Protein AF-A0A9X0MDT9-F1 (afdb_monomer_lite)

Structure (mmCIF, N/CA/C/O backbone):
data_AF-A0A9X0MDT9-F1
#
_entry.id   AF-A0A9X0MDT9-F1
#
loop_
_atom_site.group_PDB
_atom_site.id
_atom_site.type_symbol
_atom_site.label_atom_id
_atom_site.label_alt_id
_atom_site.label_comp_id
_atom_site.label_asym_id
_atom_site.label_entity_id
_atom_site.label_seq_id
_atom_site.pdbx_PDB_ins_code
_atom_site.Cartn_x
_atom_site.Cartn_y
_atom_site.Cartn_z
_atom_site.occupancy
_atom_site.B_iso_or_equiv
_atom_site.auth_seq_id
_atom_site.auth_comp_id
_atom_site.auth_asym_id
_atom_site.auth_atom_id
_atom_site.pdbx_PDB_model_num
ATOM 1 N N . MET A 1 1 ? -33.450 58.378 -32.195 1.00 33.50 1 MET A N 1
ATOM 2 C CA . MET A 1 1 ? -34.253 58.928 -31.084 1.00 33.50 1 MET A CA 1
ATOM 3 C C . MET A 1 1 ? -34.609 57.748 -30.193 1.00 33.50 1 MET A C 1
ATOM 5 O O . MET A 1 1 ? -35.363 56.888 -30.621 1.00 33.50 1 MET A O 1
ATOM 9 N N . ILE A 1 2 ? -33.905 57.605 -29.071 1.00 28.17 2 ILE A N 1
ATOM 10 C CA . ILE A 1 2 ? -33.935 56.413 -28.210 1.00 28.17 2 ILE A CA 1
ATOM 11 C C . ILE A 1 2 ? -34.938 56.675 -27.086 1.00 28.17 2 ILE A C 1
ATOM 13 O O . ILE A 1 2 ? -34.796 57.656 -26.360 1.00 28.17 2 ILE A O 1
ATOM 17 N N . ALA A 1 3 ? -35.951 55.818 -26.969 1.00 25.03 3 ALA A N 1
ATOM 18 C CA . ALA A 1 3 ? -36.907 55.831 -25.871 1.00 25.03 3 ALA A CA 1
ATOM 19 C C . ALA A 1 3 ? -36.398 54.921 -24.743 1.00 25.03 3 ALA A C 1
ATOM 21 O O . ALA A 1 3 ? -36.150 53.736 -24.961 1.00 25.03 3 ALA A O 1
ATOM 22 N N . TYR A 1 4 ? -36.240 55.479 -23.543 1.00 26.09 4 TYR A N 1
ATOM 23 C CA . TYR A 1 4 ? -35.941 54.724 -22.329 1.00 26.09 4 TYR A CA 1
ATOM 24 C C . TYR A 1 4 ? -37.250 54.249 -21.694 1.00 26.09 4 TYR A C 1
ATOM 26 O O . TYR A 1 4 ? -38.052 55.065 -21.244 1.00 26.09 4 TYR A O 1
ATOM 34 N N . PHE A 1 5 ? -37.451 52.932 -21.628 1.00 28.05 5 PHE A N 1
ATOM 35 C CA . PHE A 1 5 ? -38.477 52.323 -20.784 1.00 28.05 5 PHE A CA 1
ATOM 36 C C . PHE A 1 5 ? -37.878 52.003 -19.412 1.00 28.05 5 PHE A C 1
ATOM 38 O O . PHE A 1 5 ? -36.934 51.225 -19.287 1.00 28.05 5 PHE A O 1
ATOM 45 N N . LYS A 1 6 ? -38.435 52.641 -18.383 1.00 27.16 6 LYS A N 1
ATOM 46 C CA . LYS A 1 6 ? -38.163 52.392 -16.967 1.00 27.16 6 LYS A CA 1
ATOM 47 C C . LYS A 1 6 ? -38.945 51.136 -16.566 1.00 27.16 6 LYS A C 1
ATOM 49 O O . LYS A 1 6 ? -40.163 51.120 -16.709 1.00 27.16 6 LYS A O 1
ATOM 54 N N . CYS A 1 7 ? -38.262 50.084 -16.122 1.00 28.06 7 CYS A N 1
ATOM 55 C CA . CYS A 1 7 ? -38.901 48.865 -15.628 1.00 28.06 7 CYS A CA 1
ATOM 56 C C . CYS A 1 7 ? -38.554 48.708 -14.143 1.00 28.06 7 CYS A C 1
ATOM 58 O O . CYS A 1 7 ? -37.406 48.430 -13.798 1.00 28.06 7 CYS A O 1
ATOM 60 N N . ASP A 1 8 ? -39.538 48.954 -13.279 1.00 29.00 8 ASP A N 1
ATOM 61 C CA . ASP A 1 8 ? -39.438 48.783 -11.831 1.00 29.00 8 ASP A CA 1
ATOM 62 C C . ASP A 1 8 ? -39.494 47.287 -11.487 1.00 29.00 8 ASP A C 1
ATOM 64 O O . ASP A 1 8 ? -40.543 46.646 -11.570 1.00 29.00 8 ASP A O 1
ATOM 68 N N . VAL A 1 9 ? -38.354 46.712 -11.099 1.00 32.62 9 VAL A N 1
ATOM 69 C CA . VAL A 1 9 ? -38.281 45.338 -10.587 1.00 32.62 9 VAL A CA 1
ATOM 70 C C . VAL A 1 9 ? -38.455 45.371 -9.070 1.00 32.62 9 VAL A C 1
ATOM 72 O O . VAL A 1 9 ? -37.554 45.761 -8.328 1.00 32.62 9 VAL A O 1
ATOM 75 N N . TYR A 1 10 ? -39.623 44.933 -8.602 1.00 30.42 10 TYR A N 1
ATOM 76 C CA . TYR A 1 10 ? -39.883 44.660 -7.191 1.00 30.42 10 TYR A CA 1
ATOM 77 C C . TYR A 1 10 ? -39.079 43.431 -6.731 1.00 30.42 10 TYR A C 1
ATOM 79 O O . TYR A 1 10 ? -39.423 42.290 -7.042 1.00 30.42 10 TYR A O 1
ATOM 87 N N . LEU A 1 11 ? -38.022 43.654 -5.949 1.00 30.48 11 LEU A N 1
ATOM 88 C CA . LEU A 1 11 ? -37.312 42.611 -5.204 1.00 30.48 11 LEU A CA 1
ATOM 89 C C . LEU A 1 11 ? -38.158 42.174 -3.996 1.00 30.48 11 LEU A C 1
ATOM 91 O O . LEU A 1 11 ? -38.194 42.849 -2.968 1.00 30.48 11 LEU A O 1
ATOM 95 N N . ARG A 1 12 ? -38.835 41.023 -4.100 1.00 29.03 12 ARG A N 1
ATOM 96 C CA . ARG A 1 12 ? -39.327 40.295 -2.919 1.00 29.03 12 ARG A CA 1
ATOM 97 C C . ARG A 1 12 ? -38.135 39.631 -2.230 1.00 29.03 12 ARG A C 1
ATOM 99 O O . ARG A 1 12 ? -37.580 38.666 -2.746 1.00 29.03 12 ARG A O 1
ATOM 106 N N . LEU A 1 13 ? -37.766 40.138 -1.056 1.00 29.03 13 LEU A N 1
ATOM 107 C CA . LEU A 1 13 ? -36.899 39.444 -0.106 1.00 29.03 13 LEU A CA 1
ATOM 108 C C . LEU A 1 13 ? -37.617 38.173 0.365 1.00 29.03 13 LEU A C 1
ATOM 110 O O . LEU A 1 13 ? -38.524 38.233 1.192 1.00 29.03 13 LEU A O 1
ATOM 114 N N . ILE A 1 14 ? -37.236 37.023 -0.190 1.00 32.22 14 ILE A N 1
ATOM 115 C CA . ILE A 1 14 ? -37.594 35.720 0.372 1.00 32.22 14 ILE A CA 1
ATOM 116 C C . ILE A 1 14 ? -36.612 35.476 1.517 1.00 32.22 14 ILE A C 1
ATOM 118 O O . ILE A 1 14 ? -35.444 35.163 1.294 1.00 32.22 14 ILE A O 1
ATOM 122 N N . THR A 1 15 ? -37.073 35.664 2.750 1.00 31.19 15 THR A N 1
ATOM 123 C CA . THR A 1 15 ? -36.361 35.205 3.942 1.00 31.19 15 THR A CA 1
ATOM 124 C C . THR A 1 15 ? -36.350 33.680 3.924 1.00 31.19 15 THR A C 1
ATOM 126 O O . THR A 1 15 ? -37.374 33.037 4.146 1.00 31.19 15 THR A O 1
ATOM 129 N N . TYR A 1 16 ? -35.198 33.099 3.594 1.00 32.19 16 TYR A N 1
ATOM 130 C CA . TYR A 1 16 ? -34.968 31.663 3.679 1.00 32.19 16 TYR A CA 1
ATOM 131 C C . TYR A 1 16 ? -34.749 31.308 5.152 1.00 32.19 16 TYR A C 1
ATOM 133 O O . TYR A 1 16 ? -33.660 31.519 5.685 1.00 32.19 16 TYR A O 1
ATOM 141 N N . GLU A 1 17 ? -35.782 30.808 5.826 1.00 31.83 17 GLU A N 1
ATOM 142 C CA . GLU A 1 17 ? -35.592 30.114 7.098 1.00 31.83 17 GLU A CA 1
ATOM 143 C C . GLU A 1 17 ? -34.883 28.782 6.806 1.00 31.83 17 GLU A C 1
ATOM 145 O O . GLU A 1 17 ? -35.426 27.944 6.078 1.00 31.83 17 GLU A O 1
ATOM 150 N N . PRO A 1 18 ? -33.652 28.559 7.303 1.00 37.88 18 PRO A N 1
ATOM 151 C CA . PRO A 1 18 ? -33.002 27.274 7.131 1.00 37.88 18 PRO A CA 1
ATOM 152 C C . PRO A 1 18 ? -33.804 26.220 7.895 1.00 37.88 18 PRO A C 1
ATOM 154 O O . PRO A 1 18 ? -33.974 26.315 9.110 1.00 37.88 18 PRO A O 1
ATOM 157 N N . ALA A 1 19 ? -34.279 25.204 7.171 1.00 34.62 19 ALA A N 1
ATOM 158 C CA . ALA A 1 19 ? -34.923 24.043 7.767 1.00 34.62 19 ALA A CA 1
ATOM 159 C C . ALA A 1 19 ? -34.059 23.487 8.918 1.00 34.62 19 ALA A C 1
ATOM 161 O O . ALA A 1 19 ? -32.827 23.442 8.787 1.00 34.62 19 ALA A O 1
ATOM 162 N N . PRO A 1 20 ? -34.674 23.053 10.034 1.00 32.28 20 PRO A N 1
ATOM 163 C CA . PRO A 1 20 ? -33.938 22.519 11.168 1.00 32.28 20 PRO A CA 1
ATOM 164 C C . PRO A 1 20 ? -33.060 21.358 10.695 1.00 32.28 20 PRO A C 1
ATOM 166 O O . PRO A 1 20 ? -33.542 20.379 10.119 1.00 32.28 20 PRO A O 1
ATOM 169 N N . ARG A 1 21 ? -31.744 21.488 10.904 1.00 35.41 21 ARG A N 1
ATOM 170 C CA . ARG A 1 21 ? -30.792 20.400 10.669 1.00 35.41 21 ARG A CA 1
ATOM 171 C C . ARG A 1 21 ? -31.242 19.228 11.532 1.00 35.41 21 ARG A C 1
ATOM 173 O O . ARG A 1 21 ? -31.159 19.322 12.752 1.00 35.41 21 ARG A O 1
ATOM 180 N N . LYS A 1 22 ? -31.691 18.134 10.904 1.00 35.12 22 LYS A N 1
ATOM 181 C CA . LYS A 1 22 ? -31.799 16.841 11.586 1.00 35.12 22 LYS A CA 1
ATOM 182 C C . LYS A 1 22 ? -30.468 16.604 12.291 1.00 35.12 22 LYS A C 1
ATOM 184 O O . LYS A 1 22 ? -29.420 16.646 11.641 1.00 35.12 22 LYS A O 1
ATOM 189 N N . GLU A 1 23 ? -30.515 16.430 13.607 1.00 33.12 23 GLU A N 1
ATOM 190 C CA . GLU A 1 23 ? -29.360 16.002 14.382 1.00 33.12 23 GLU A CA 1
ATOM 191 C C . GLU A 1 23 ? -28.798 14.757 13.699 1.00 33.12 23 GLU A C 1
ATOM 193 O O . GLU A 1 23 ? -29.469 13.731 13.590 1.00 33.12 23 GLU A O 1
ATOM 198 N N . ARG A 1 24 ? -27.584 14.875 13.147 1.00 37.34 24 ARG A N 1
ATOM 199 C CA . ARG A 1 24 ? -26.841 13.716 12.665 1.00 37.34 24 ARG A CA 1
ATOM 200 C C . ARG A 1 24 ? -26.626 12.843 13.887 1.00 37.34 24 ARG A C 1
ATOM 202 O O . ARG A 1 24 ? -25.784 13.176 14.718 1.00 37.34 24 ARG A O 1
ATOM 209 N N . GLN A 1 25 ? -27.378 11.753 13.988 1.00 33.81 25 GLN A N 1
ATOM 210 C CA . GLN A 1 25 ? -27.020 10.672 14.886 1.00 33.81 25 GLN A CA 1
ATOM 211 C C . GLN A 1 25 ? -25.591 10.272 14.520 1.00 33.81 25 GLN A C 1
ATOM 213 O O . GLN A 1 25 ? -25.310 9.803 13.415 1.00 33.81 25 GLN A O 1
ATOM 218 N N . VAL A 1 26 ? -24.657 10.595 15.414 1.00 36.53 26 VAL A N 1
ATOM 219 C CA . VAL A 1 26 ? -23.268 10.176 15.298 1.00 36.53 26 VAL A CA 1
ATOM 220 C C . VAL A 1 26 ? -23.300 8.688 15.581 1.00 36.53 26 VAL A C 1
ATOM 222 O O . VAL A 1 26 ? -23.332 8.270 16.735 1.00 36.53 26 VAL A O 1
ATOM 225 N N . LEU A 1 27 ? -23.383 7.894 14.515 1.00 38.50 27 LEU A N 1
ATOM 226 C CA . LEU A 1 27 ? -23.215 6.458 14.626 1.00 38.50 27 LEU A CA 1
ATOM 227 C C . LEU A 1 27 ? -21.881 6.177 15.341 1.00 38.50 27 LEU A C 1
ATOM 229 O O . LEU A 1 27 ? -20.933 6.973 15.234 1.00 38.50 27 LEU A O 1
ATOM 233 N N . PRO A 1 28 ? -21.750 5.012 15.996 1.00 43.94 28 PRO A N 1
ATOM 234 C CA . PRO A 1 28 ? -20.438 4.427 16.221 1.00 43.94 28 PRO A CA 1
ATOM 235 C C . PRO A 1 28 ? -19.700 4.339 14.867 1.00 43.94 28 PRO A C 1
ATOM 237 O O . PRO A 1 28 ? -20.211 4.708 13.815 1.00 43.94 28 PRO A O 1
ATOM 240 N N . ILE A 1 29 ? -18.468 3.867 14.822 1.00 53.41 29 ILE A N 1
ATOM 241 C CA . ILE A 1 29 ? -17.638 3.999 13.616 1.00 53.41 29 ILE A CA 1
ATOM 242 C C . ILE A 1 29 ? -17.993 3.037 12.441 1.00 53.41 29 ILE A C 1
ATOM 244 O O . ILE A 1 29 ? -17.292 3.144 11.428 1.00 53.41 29 ILE A O 1
ATOM 248 N N . PRO A 1 30 ? -18.997 2.116 12.435 1.00 69.06 30 PRO A N 1
ATOM 249 C CA . PRO A 1 30 ? -18.935 1.032 11.478 1.00 69.06 30 PRO A CA 1
ATOM 250 C C . PRO A 1 30 ? -19.190 1.571 10.063 1.00 69.06 30 PRO A C 1
ATOM 252 O O . PRO A 1 30 ? -20.136 2.310 9.788 1.00 69.06 30 PRO A O 1
ATOM 255 N N . TYR A 1 31 ? -18.264 1.231 9.168 1.00 84.38 31 TYR A N 1
ATOM 256 C CA . TYR A 1 31 ? -18.310 1.457 7.724 1.00 84.38 31 TYR A CA 1
ATOM 257 C C . TYR A 1 31 ? -18.069 2.880 7.216 1.00 84.38 31 TYR A C 1
ATOM 259 O O . TYR A 1 31 ? -18.031 3.047 6.002 1.00 84.38 31 TYR A O 1
ATOM 267 N N . SER A 1 32 ? -17.876 3.911 8.046 1.00 84.00 32 SER A N 1
ATOM 268 C CA . SER A 1 32 ? -17.708 5.309 7.567 1.00 84.00 32 SER A CA 1
ATOM 269 C C . SER A 1 32 ? -16.524 5.534 6.605 1.00 84.00 32 SER A C 1
ATOM 271 O O . SER A 1 32 ? -16.505 6.489 5.831 1.00 84.00 32 SER A O 1
ATOM 273 N N . ASN A 1 33 ? -15.549 4.633 6.627 1.00 86.62 33 ASN A N 1
ATOM 274 C CA . ASN A 1 33 ? -14.360 4.614 5.782 1.00 86.62 33 ASN A CA 1
ATOM 275 C C . ASN A 1 33 ? -14.588 4.001 4.385 1.00 86.62 33 ASN A C 1
ATOM 277 O O . ASN A 1 33 ? -13.777 4.224 3.485 1.00 86.62 33 ASN A O 1
ATOM 281 N N . VAL A 1 34 ? -15.671 3.246 4.172 1.00 89.88 34 VAL A N 1
ATOM 282 C CA . VAL A 1 34 ? -15.990 2.653 2.863 1.00 89.88 34 VAL A CA 1
ATOM 283 C C . VAL A 1 34 ? -16.583 3.727 1.950 1.00 89.88 34 VAL A C 1
ATOM 285 O O . VAL A 1 34 ? -17.531 4.404 2.334 1.00 89.88 34 VAL A O 1
ATOM 288 N N . ALA A 1 35 ? -16.089 3.903 0.724 1.00 88.12 35 ALA A N 1
ATOM 289 C CA . ALA A 1 35 ? -16.656 4.921 -0.169 1.00 88.12 35 ALA A CA 1
ATOM 290 C C . ALA A 1 35 ? -18.105 4.583 -0.589 1.00 88.12 35 ALA A C 1
ATOM 292 O O . ALA A 1 35 ? -18.403 3.426 -0.892 1.00 88.12 35 ALA A O 1
ATOM 293 N N . ASP A 1 36 ? -18.982 5.595 -0.681 1.00 89.38 36 ASP A N 1
ATOM 294 C CA . ASP A 1 36 ? -20.422 5.430 -0.982 1.00 89.38 36 ASP A CA 1
ATOM 295 C C . ASP A 1 36 ? -20.678 4.581 -2.228 1.00 89.38 36 ASP A C 1
ATOM 297 O O . ASP A 1 36 ? -21.578 3.746 -2.252 1.00 89.38 36 ASP A O 1
ATOM 301 N N . LYS A 1 37 ? -19.846 4.748 -3.265 1.00 90.19 37 LYS A N 1
ATOM 302 C CA . LYS A 1 37 ? -19.971 3.987 -4.512 1.00 90.19 37 LYS A CA 1
ATOM 303 C C . LYS A 1 37 ? -19.952 2.470 -4.284 1.00 90.19 37 LYS A C 1
ATOM 305 O O . LYS A 1 37 ? -20.635 1.758 -5.009 1.00 90.19 37 LYS A O 1
ATOM 310 N N . TYR A 1 38 ? -19.216 1.975 -3.288 1.00 91.62 38 TYR A N 1
ATOM 311 C CA . TYR A 1 38 ? -19.114 0.541 -3.004 1.00 91.62 38 TYR A CA 1
ATOM 312 C C . TYR A 1 38 ? -20.251 0.035 -2.122 1.00 91.62 38 TYR A C 1
ATOM 314 O O . TYR A 1 38 ? -20.777 -1.038 -2.399 1.00 91.62 38 TYR A O 1
ATOM 322 N N . ILE A 1 39 ? -20.708 0.836 -1.154 1.00 93.06 39 ILE A N 1
ATOM 323 C CA . ILE A 1 39 ? -21.942 0.544 -0.405 1.00 93.06 39 ILE A CA 1
ATOM 324 C C . ILE A 1 39 ? -23.129 0.461 -1.371 1.00 93.06 39 ILE A C 1
ATOM 326 O O . ILE A 1 39 ? -23.892 -0.501 -1.351 1.00 93.06 39 ILE A O 1
ATOM 330 N N . ASN A 1 40 ? -23.232 1.414 -2.298 1.00 92.88 40 ASN A N 1
ATOM 331 C CA . ASN A 1 40 ? -24.302 1.448 -3.290 1.00 92.88 40 ASN A CA 1
ATOM 332 C C . ASN A 1 40 ? -24.213 0.299 -4.300 1.00 92.88 40 ASN A C 1
ATOM 334 O O . ASN A 1 40 ? -25.256 -0.220 -4.704 1.00 92.88 40 ASN A O 1
ATOM 338 N N . LYS A 1 41 ? -22.998 -0.106 -4.708 1.00 92.56 41 LYS A N 1
ATOM 339 C CA . LYS A 1 41 ? -22.799 -1.301 -5.542 1.00 92.56 41 LYS A CA 1
ATOM 340 C C . LYS A 1 41 ? -23.240 -2.567 -4.794 1.00 92.56 41 LYS A C 1
ATOM 342 O O . LYS A 1 41 ? -23.985 -3.351 -5.375 1.00 92.56 41 LYS A O 1
ATOM 347 N N . LEU A 1 42 ? -22.854 -2.728 -3.523 1.00 94.00 42 LEU A N 1
ATOM 348 C CA . LEU A 1 42 ? -23.246 -3.881 -2.705 1.00 94.00 42 LEU A CA 1
ATOM 349 C C . LEU A 1 42 ? -24.767 -3.934 -2.523 1.00 94.00 42 LEU A C 1
ATOM 351 O O . LEU A 1 42 ? -25.380 -4.971 -2.751 1.00 94.00 42 LEU A O 1
ATOM 355 N N . ALA A 1 43 ? -25.392 -2.803 -2.194 1.00 93.62 43 ALA A N 1
ATOM 356 C CA . ALA A 1 43 ? -26.844 -2.689 -2.099 1.00 93.62 43 ALA A CA 1
ATOM 357 C C . ALA A 1 43 ? -27.532 -3.112 -3.406 1.00 93.62 43 ALA A C 1
ATOM 359 O O . ALA A 1 43 ? -28.429 -3.952 -3.391 1.00 93.62 43 ALA A O 1
ATOM 360 N N . ARG A 1 44 ? -27.056 -2.605 -4.553 1.00 93.56 44 ARG A N 1
ATOM 361 C CA . ARG A 1 44 ? -27.617 -2.941 -5.869 1.00 93.56 44 ARG A CA 1
ATOM 362 C C . ARG A 1 44 ? -27.502 -4.433 -6.192 1.00 93.56 44 ARG A C 1
ATOM 364 O O . ARG A 1 44 ? -28.454 -4.987 -6.733 1.00 93.56 44 ARG A O 1
ATOM 371 N N . GLN A 1 45 ? -26.374 -5.069 -5.875 1.00 93.06 45 GLN A N 1
ATOM 372 C CA . GLN A 1 45 ? -26.179 -6.509 -6.094 1.00 93.06 45 GLN A CA 1
ATOM 373 C C . GLN A 1 45 ? -27.138 -7.371 -5.263 1.00 93.06 45 GLN A C 1
ATOM 375 O O . GLN A 1 45 ? -27.515 -8.446 -5.712 1.00 93.06 45 GLN A O 1
ATOM 380 N N . ASN A 1 46 ? -27.572 -6.884 -4.097 1.00 92.31 46 ASN A N 1
ATOM 381 C CA . ASN A 1 46 ? -28.503 -7.586 -3.210 1.00 92.31 46 ASN A CA 1
ATOM 382 C C . ASN A 1 46 ? -29.946 -7.041 -3.314 1.00 92.31 46 ASN A C 1
ATOM 384 O O . ASN A 1 46 ? -30.757 -7.223 -2.417 1.00 92.31 46 ASN A O 1
ATOM 388 N N . GLY A 1 47 ? -30.292 -6.345 -4.406 1.00 90.62 47 GLY A N 1
ATOM 389 C CA . GLY A 1 47 ? -31.666 -5.887 -4.661 1.00 90.62 47 GLY A CA 1
ATOM 390 C C . GLY A 1 47 ? -32.145 -4.708 -3.799 1.00 90.62 47 GLY A C 1
ATOM 391 O O . GLY A 1 47 ? -33.315 -4.330 -3.872 1.00 90.62 47 GLY A O 1
ATOM 392 N N . ILE A 1 48 ? -31.261 -4.080 -3.022 1.00 92.50 48 ILE A N 1
ATOM 393 C CA . ILE A 1 48 ? -31.577 -2.914 -2.190 1.00 92.50 48 ILE A CA 1
ATOM 394 C C . ILE A 1 48 ? -31.471 -1.643 -3.038 1.00 92.50 48 ILE A C 1
ATOM 396 O O . ILE A 1 48 ? -30.449 -1.349 -3.667 1.00 92.50 48 ILE A O 1
ATOM 400 N N . LYS A 1 49 ? -32.536 -0.834 -3.033 1.00 90.44 49 LYS A N 1
ATOM 401 C CA . LYS A 1 49 ? -32.518 0.494 -3.658 1.00 90.44 49 LYS A CA 1
ATOM 402 C C . LYS A 1 49 ? -31.576 1.403 -2.870 1.00 90.44 49 LYS A C 1
ATOM 404 O O . LYS A 1 49 ? -31.791 1.609 -1.682 1.00 90.44 49 LYS A O 1
ATOM 409 N N . SER A 1 50 ? -30.585 1.985 -3.542 1.00 87.94 50 SER A N 1
ATOM 410 C CA . SER A 1 50 ? -29.583 2.874 -2.929 1.00 87.94 50 SER A CA 1
ATOM 411 C C . SER A 1 50 ? -29.587 4.307 -3.475 1.00 87.94 50 SER A C 1
ATOM 413 O O . SER A 1 50 ? -29.059 5.222 -2.849 1.00 87.94 50 SER A O 1
ATOM 415 N N . ARG A 1 51 ? -30.197 4.547 -4.642 1.00 82.94 51 ARG A N 1
ATOM 416 C CA . ARG A 1 51 ? -30.200 5.872 -5.281 1.00 82.94 51 ARG A CA 1
ATOM 417 C C . ARG A 1 51 ? -31.012 6.878 -4.458 1.00 82.94 51 ARG A C 1
ATOM 419 O O . ARG A 1 51 ? -32.172 6.619 -4.154 1.00 82.94 51 ARG A O 1
ATOM 426 N N . SER A 1 52 ? -30.410 8.034 -4.174 1.00 84.12 52 SER A N 1
ATOM 427 C CA . SER A 1 52 ? -31.028 9.159 -3.448 1.00 84.12 52 SER A CA 1
ATOM 428 C C . SER A 1 52 ? -31.482 8.842 -2.015 1.00 84.12 52 SER A C 1
ATOM 430 O O . SER A 1 52 ? -32.304 9.575 -1.470 1.00 84.12 52 SER A O 1
ATOM 432 N N . ARG A 1 53 ? -30.968 7.765 -1.410 1.00 88.00 53 ARG A N 1
ATOM 433 C CA . ARG A 1 53 ? -31.223 7.415 -0.007 1.00 88.00 53 ARG A CA 1
ATOM 434 C C . ARG A 1 53 ? -30.057 7.817 0.878 1.00 88.00 53 ARG A C 1
ATOM 436 O O . ARG A 1 53 ? -28.935 7.966 0.390 1.00 88.00 53 ARG A O 1
ATOM 443 N N . ASP A 1 54 ? -30.338 7.985 2.167 1.00 88.56 54 ASP A N 1
ATOM 444 C CA . ASP A 1 54 ? -29.280 8.192 3.142 1.00 88.56 54 ASP A CA 1
ATOM 445 C C . ASP A 1 54 ? -28.429 6.923 3.264 1.00 88.56 54 ASP A C 1
ATOM 447 O O . ASP A 1 54 ? -28.920 5.795 3.173 1.00 88.56 54 ASP A O 1
ATOM 451 N N . ARG A 1 55 ? -27.125 7.120 3.441 1.00 89.12 55 ARG A N 1
ATOM 452 C CA . ARG A 1 55 ? -26.158 6.033 3.572 1.00 89.12 55 ARG A CA 1
ATOM 453 C C . ARG A 1 55 ? -26.494 5.125 4.755 1.00 89.12 55 ARG A C 1
ATOM 455 O O . ARG A 1 55 ? -26.296 3.916 4.646 1.00 89.12 55 ARG A O 1
ATOM 462 N N . VAL A 1 56 ? -26.954 5.703 5.864 1.00 90.19 56 VAL A N 1
ATOM 463 C CA . VAL A 1 56 ? -27.285 4.964 7.086 1.00 90.19 56 VAL A CA 1
ATOM 464 C C . VAL A 1 56 ? -28.409 3.976 6.807 1.00 90.19 56 VAL A C 1
ATOM 466 O O . VAL A 1 56 ? -28.225 2.787 7.049 1.00 90.19 56 VAL A O 1
ATOM 469 N N . ASP A 1 57 ? -29.484 4.430 6.161 1.00 90.75 57 ASP A N 1
ATOM 470 C CA . ASP A 1 57 ? -30.620 3.576 5.800 1.00 90.75 57 ASP A CA 1
ATOM 471 C C . ASP A 1 57 ? -30.192 2.406 4.895 1.00 90.75 57 ASP A C 1
ATOM 473 O O . ASP A 1 57 ? -30.644 1.276 5.052 1.00 90.75 57 ASP A O 1
ATOM 477 N N . VAL A 1 58 ? -29.297 2.662 3.931 1.00 92.56 58 VAL A N 1
ATOM 478 C CA . VAL A 1 58 ? -28.797 1.616 3.020 1.00 92.56 58 VAL A CA 1
ATOM 479 C C . VAL A 1 58 ? -27.953 0.578 3.769 1.00 92.56 58 VAL A C 1
ATOM 481 O O . VAL A 1 58 ? -28.028 -0.612 3.462 1.00 92.56 58 VAL A O 1
ATOM 484 N N . ILE A 1 59 ? -27.146 1.012 4.740 1.00 92.75 59 ILE A N 1
ATOM 485 C CA . ILE A 1 59 ? -26.352 0.115 5.589 1.00 92.75 59 ILE A CA 1
ATOM 486 C C . ILE A 1 59 ? -27.267 -0.713 6.493 1.00 92.75 59 ILE A C 1
ATOM 488 O O . ILE A 1 59 ? -27.057 -1.917 6.615 1.00 92.75 59 ILE A O 1
ATOM 492 N N . GLU A 1 60 ? -28.282 -0.102 7.101 1.00 92.56 60 GLU A N 1
ATOM 493 C CA . GLU A 1 60 ? -29.243 -0.809 7.951 1.00 92.56 60 GLU A CA 1
ATOM 494 C C . GLU A 1 60 ? -30.006 -1.885 7.175 1.00 92.56 60 GLU A C 1
ATOM 496 O O . GLU A 1 60 ? -30.079 -3.022 7.643 1.00 92.56 60 GLU A O 1
ATOM 501 N N . ASP A 1 61 ? -30.474 -1.588 5.960 1.00 92.88 61 ASP A N 1
ATOM 502 C CA . ASP A 1 61 ? -31.119 -2.583 5.094 1.00 92.88 61 ASP A CA 1
ATOM 503 C C . ASP A 1 61 ? -30.176 -3.756 4.770 1.00 92.88 61 ASP A C 1
ATOM 505 O O . ASP A 1 61 ? -30.579 -4.920 4.812 1.00 92.88 61 ASP A O 1
ATOM 509 N N . LEU A 1 62 ? -28.901 -3.468 4.474 1.00 93.56 62 LEU A N 1
ATOM 510 C CA . LEU A 1 62 ? -27.885 -4.498 4.225 1.00 93.56 62 LEU A CA 1
ATOM 511 C C . LEU A 1 62 ? -27.661 -5.382 5.462 1.00 93.56 62 LEU A C 1
ATOM 513 O O . LEU A 1 62 ? -27.517 -6.599 5.330 1.00 93.56 62 LEU A O 1
ATOM 517 N N . LEU A 1 63 ? -27.647 -4.794 6.661 1.00 94.00 63 LEU A N 1
ATOM 518 C CA . LEU A 1 63 ? -27.522 -5.534 7.919 1.00 94.00 63 LEU A CA 1
ATOM 519 C C . LEU A 1 63 ? -28.758 -6.398 8.193 1.00 94.00 63 LEU A C 1
ATOM 521 O O . LEU A 1 63 ? -28.606 -7.563 8.563 1.00 94.00 63 LEU A O 1
ATOM 525 N N . GLN A 1 64 ? -29.961 -5.867 7.965 1.00 94.19 64 GLN A N 1
ATOM 526 C CA . GLN A 1 64 ? -31.222 -6.599 8.132 1.00 94.19 64 GLN A CA 1
ATOM 527 C C . GLN A 1 64 ? -31.334 -7.795 7.178 1.00 94.19 64 GLN A C 1
ATOM 529 O O . GLN A 1 64 ? -31.889 -8.826 7.551 1.00 94.19 64 GLN A O 1
ATOM 534 N N . GLN A 1 65 ? -30.757 -7.695 5.977 1.00 95.06 65 GLN A N 1
ATOM 535 C CA . GLN A 1 65 ? -30.669 -8.803 5.018 1.00 95.06 65 GLN A CA 1
ATOM 536 C C . GLN A 1 65 ? -29.496 -9.767 5.282 1.00 95.06 65 GLN A C 1
ATOM 538 O O . GLN A 1 65 ? -29.248 -10.674 4.491 1.00 95.06 65 GLN A O 1
ATOM 543 N N . GLY A 1 66 ? -28.769 -9.607 6.393 1.00 93.12 66 GLY A N 1
ATOM 544 C CA . GLY A 1 66 ? -27.708 -10.531 6.798 1.00 93.12 66 GLY A CA 1
ATOM 545 C C . GLY A 1 66 ? -26.355 -10.304 6.114 1.00 93.12 66 GLY A C 1
ATOM 546 O O . GLY A 1 66 ? -25.484 -11.166 6.186 1.00 93.12 66 GLY A O 1
ATOM 547 N N . HIS A 1 67 ? -26.116 -9.148 5.486 1.00 94.19 67 HIS A N 1
ATOM 548 C CA . HIS A 1 67 ? -24.859 -8.849 4.779 1.00 94.19 67 HIS A CA 1
ATOM 549 C C . HIS A 1 67 ? -23.780 -8.189 5.653 1.00 94.19 67 HIS A C 1
ATOM 551 O O . HIS A 1 67 ? -22.884 -7.513 5.138 1.00 94.19 67 HIS A O 1
ATOM 557 N N . LYS A 1 68 ? -23.837 -8.396 6.974 1.00 92.44 68 LYS A N 1
ATOM 558 C CA . LYS A 1 68 ? -22.875 -7.833 7.932 1.00 92.44 68 LYS A CA 1
ATOM 559 C C . LYS A 1 68 ? -21.431 -8.225 7.607 1.00 92.44 68 LYS A C 1
ATOM 561 O O . LYS A 1 68 ? -20.569 -7.360 7.568 1.00 92.44 68 LYS A O 1
ATOM 566 N N . GLU A 1 69 ? -21.179 -9.495 7.305 1.00 92.75 69 GLU A N 1
ATOM 567 C CA . GLU A 1 69 ? -19.831 -9.993 6.995 1.00 92.75 69 GLU A CA 1
ATOM 568 C C . GLU A 1 69 ? -19.202 -9.265 5.797 1.00 92.75 69 GLU A C 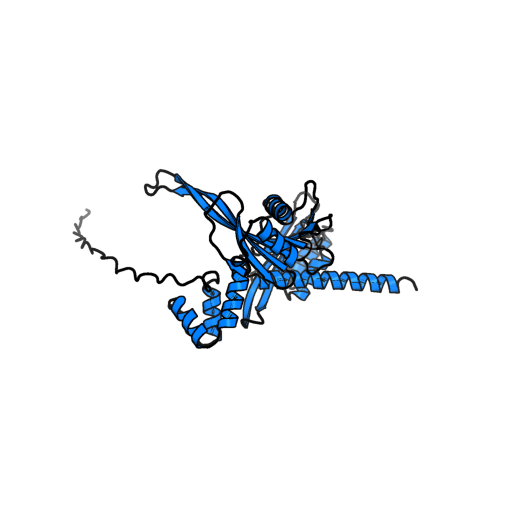1
ATOM 570 O O . GLU A 1 69 ? -18.051 -8.836 5.854 1.00 92.75 69 GLU A O 1
ATOM 575 N N . LYS A 1 70 ? -19.981 -9.035 4.732 1.00 93.69 70 LYS A N 1
ATOM 576 C CA . LYS A 1 70 ? -19.522 -8.293 3.549 1.00 93.69 70 LYS A CA 1
ATOM 577 C C . LYS A 1 70 ? -19.200 -6.838 3.888 1.00 93.69 70 LYS A C 1
ATOM 579 O O . LYS A 1 70 ? -18.215 -6.292 3.394 1.00 93.69 70 LYS A O 1
ATOM 584 N N . LEU A 1 71 ? -20.021 -6.206 4.726 1.00 92.69 71 LEU A N 1
ATOM 585 C CA . LEU A 1 71 ? -19.783 -4.844 5.201 1.00 92.69 71 LEU A CA 1
ATOM 586 C C . LEU A 1 71 ? -18.530 -4.761 6.082 1.00 92.69 71 LEU A C 1
ATOM 588 O O . LEU A 1 71 ? -17.720 -3.852 5.893 1.00 92.69 71 LEU A O 1
ATOM 592 N N . ASP A 1 72 ? -18.340 -5.714 6.995 1.00 91.25 72 ASP A N 1
ATOM 593 C CA . ASP A 1 72 ? -17.165 -5.808 7.867 1.00 91.25 72 ASP A CA 1
ATOM 594 C C . ASP A 1 72 ? -15.889 -6.029 7.041 1.00 91.25 72 ASP A C 1
ATOM 596 O O . ASP A 1 72 ? -14.903 -5.310 7.233 1.00 91.25 72 ASP A O 1
ATOM 600 N N . HIS A 1 73 ? -15.930 -6.922 6.044 1.00 91.12 73 HIS A N 1
ATOM 601 C CA . HIS A 1 73 ? -14.844 -7.130 5.079 1.00 91.12 73 HIS A CA 1
ATOM 602 C C . HIS A 1 73 ? -14.484 -5.838 4.342 1.00 91.12 73 HIS A C 1
ATOM 604 O O . HIS A 1 73 ? -13.315 -5.441 4.310 1.00 91.12 73 HIS A O 1
ATOM 610 N N . LEU A 1 74 ? -15.478 -5.128 3.797 1.00 92.31 74 LEU A N 1
ATOM 611 C CA . LEU A 1 74 ? -15.242 -3.844 3.135 1.00 92.31 74 LEU A CA 1
ATOM 612 C C . LEU A 1 74 ? -14.652 -2.819 4.107 1.00 92.31 74 LEU A C 1
ATOM 614 O O . LEU A 1 74 ? -13.642 -2.198 3.790 1.00 92.31 74 LEU A O 1
ATOM 618 N N . SER A 1 75 ? -15.216 -2.667 5.303 1.00 91.19 75 SER A N 1
ATOM 619 C CA . SER A 1 75 ? -14.679 -1.763 6.329 1.00 91.19 75 SER A CA 1
ATOM 620 C C . SER A 1 75 ? -13.201 -2.037 6.590 1.00 91.19 75 SER A C 1
ATOM 622 O O . SER A 1 75 ? -12.363 -1.141 6.504 1.00 91.19 75 SER A O 1
ATOM 624 N N . SER A 1 76 ? -12.869 -3.301 6.828 1.00 89.06 76 SER A N 1
ATOM 625 C CA . SER A 1 76 ? -11.522 -3.754 7.154 1.00 89.06 76 SER A CA 1
ATOM 626 C C . SER A 1 76 ? -10.528 -3.436 6.027 1.00 89.06 76 SER A C 1
ATOM 628 O O . SER A 1 76 ? -9.425 -2.945 6.267 1.00 89.06 76 SER A O 1
ATOM 630 N N . ASN A 1 77 ? -10.926 -3.623 4.767 1.00 90.81 77 ASN A N 1
ATOM 631 C CA . ASN A 1 77 ? -10.063 -3.358 3.612 1.00 90.81 77 ASN A CA 1
ATOM 632 C C . ASN A 1 77 ? -9.947 -1.869 3.251 1.00 90.81 77 ASN A C 1
ATOM 634 O O . ASN A 1 77 ? -8.915 -1.429 2.736 1.00 90.81 77 ASN A O 1
ATOM 638 N N . PHE A 1 78 ? -10.982 -1.070 3.519 1.00 91.56 78 PHE A N 1
ATOM 639 C CA . PHE A 1 78 ? -10.965 0.375 3.268 1.00 91.56 78 PHE A CA 1
ATOM 640 C C . PHE A 1 78 ? -10.243 1.168 4.361 1.00 91.56 78 PHE A C 1
ATOM 642 O O . PHE A 1 78 ? -9.896 2.334 4.168 1.00 91.56 78 PHE A O 1
ATOM 649 N N . GLN A 1 79 ? -9.992 0.555 5.514 1.00 90.25 79 GLN A N 1
ATOM 650 C CA . GLN A 1 79 ? -9.242 1.182 6.597 1.00 90.25 79 GLN A CA 1
ATOM 651 C C . GLN A 1 79 ? -7.782 1.460 6.212 1.00 90.25 79 GLN A C 1
ATOM 653 O O . GLN A 1 79 ? -7.218 2.477 6.625 1.00 90.25 79 GLN A O 1
ATOM 658 N N . TYR A 1 80 ? -7.210 0.592 5.378 1.00 90.88 80 TYR A N 1
ATOM 659 C CA . TYR A 1 80 ? -5.799 0.603 5.004 1.00 90.88 80 TYR A CA 1
ATOM 660 C C . TYR A 1 80 ? -5.567 1.007 3.543 1.00 90.88 80 TYR A C 1
ATOM 662 O O . TYR A 1 80 ? -4.578 0.603 2.948 1.00 90.88 80 TYR A O 1
ATOM 670 N N . VAL A 1 81 ? -6.451 1.810 2.939 1.00 91.50 81 VAL A N 1
ATOM 671 C CA . VAL A 1 81 ? -6.326 2.212 1.523 1.00 91.50 81 VAL A CA 1
ATOM 672 C C . VAL A 1 81 ? -4.950 2.790 1.171 1.00 91.50 81 VAL A C 1
ATOM 674 O O . VAL A 1 81 ? -4.388 3.606 1.904 1.00 91.50 81 VAL A O 1
ATOM 677 N N . GLY A 1 82 ? -4.440 2.420 -0.002 1.00 89.44 82 GLY A N 1
ATOM 678 C CA . GLY A 1 82 ? -3.148 2.868 -0.519 1.00 89.44 82 GLY A CA 1
ATOM 679 C C . GLY A 1 82 ? -3.270 3.464 -1.913 1.00 89.44 82 GLY A C 1
ATOM 680 O O . GLY A 1 82 ? -4.064 3.002 -2.724 1.00 89.44 82 GLY A O 1
ATOM 681 N N . LYS A 1 83 ? -2.487 4.509 -2.202 1.00 93.56 83 LYS A N 1
ATOM 682 C CA . LYS A 1 83 ? -2.205 4.928 -3.589 1.00 93.56 83 LYS A CA 1
ATOM 683 C C . LYS A 1 83 ? -0.858 4.385 -4.065 1.00 93.56 83 LYS A C 1
ATOM 685 O O . LYS A 1 83 ? -0.678 4.124 -5.242 1.00 93.56 83 LYS A O 1
ATOM 690 N N . TYR A 1 84 ? 0.085 4.247 -3.149 1.00 94.56 84 TYR A N 1
ATOM 691 C CA . TYR A 1 84 ? 1.437 3.804 -3.434 1.00 94.56 84 TYR A CA 1
ATOM 692 C C . TYR A 1 84 ? 1.649 2.444 -2.787 1.00 94.56 84 TYR A C 1
ATOM 694 O O . TYR A 1 84 ? 1.036 2.168 -1.753 1.00 94.56 84 TYR A O 1
ATOM 702 N N . LEU A 1 85 ? 2.513 1.636 -3.383 1.00 94.31 85 LEU A N 1
ATOM 703 C CA . LEU A 1 85 ? 2.958 0.363 -2.842 1.00 94.31 85 LEU A CA 1
ATOM 704 C C . LEU A 1 85 ? 4.473 0.255 -3.047 1.00 94.31 85 LEU A C 1
ATOM 706 O O . LEU A 1 85 ? 5.009 0.503 -4.130 1.00 94.31 85 LEU A O 1
ATOM 710 N N . THR A 1 86 ? 5.182 -0.074 -1.976 1.00 94.25 86 THR A N 1
ATOM 711 C CA . THR A 1 86 ? 6.617 -0.368 -1.987 1.00 94.25 86 THR A CA 1
ATOM 712 C C . THR A 1 86 ? 6.882 -1.423 -0.943 1.00 94.25 86 THR A C 1
ATOM 714 O O . THR A 1 86 ? 6.490 -1.238 0.207 1.00 94.25 86 THR A O 1
ATOM 717 N N . LEU A 1 87 ? 7.548 -2.503 -1.331 1.00 94.06 87 LEU A N 1
ATOM 718 C CA . LEU A 1 87 ? 7.991 -3.526 -0.400 1.00 94.06 87 LEU A CA 1
ATOM 719 C C . LEU A 1 87 ? 9.483 -3.327 -0.143 1.00 94.06 87 LEU A C 1
ATOM 721 O O . LEU A 1 87 ? 10.266 -3.037 -1.049 1.00 94.06 87 LEU A O 1
ATOM 725 N N . CYS A 1 88 ? 9.867 -3.435 1.116 1.00 94.31 88 CYS A N 1
ATOM 726 C CA . CYS A 1 88 ? 11.213 -3.163 1.577 1.00 94.31 88 CYS A CA 1
ATOM 727 C C . CYS A 1 88 ? 11.706 -4.326 2.428 1.00 94.31 88 CYS A C 1
ATOM 729 O O . CYS A 1 88 ? 10.986 -4.821 3.299 1.00 94.31 88 CYS A O 1
ATOM 731 N N . LYS A 1 89 ? 12.958 -4.713 2.202 1.00 92.69 89 LYS A N 1
ATOM 732 C CA . LYS A 1 89 ? 13.670 -5.702 3.004 1.00 92.69 89 LYS A CA 1
ATOM 733 C C . LYS A 1 89 ? 14.782 -5.008 3.778 1.00 92.69 89 LYS A C 1
ATOM 735 O O . LYS A 1 89 ? 15.451 -4.115 3.253 1.00 92.69 89 LYS A O 1
ATOM 740 N N . ILE A 1 90 ? 14.950 -5.408 5.030 1.00 92.31 90 ILE A N 1
ATOM 741 C CA . ILE A 1 90 ? 16.059 -4.969 5.876 1.00 92.31 90 ILE A CA 1
ATOM 742 C C . ILE A 1 90 ? 17.208 -5.957 5.675 1.00 92.31 90 ILE A C 1
ATOM 744 O O . ILE A 1 90 ? 16.980 -7.157 5.556 1.00 92.31 90 ILE A O 1
ATOM 748 N N . GLU A 1 91 ? 18.442 -5.463 5.619 1.00 90.12 91 GLU A N 1
ATOM 749 C CA . GLU A 1 91 ? 19.628 -6.327 5.506 1.00 90.12 91 GLU A CA 1
ATOM 750 C C . GLU A 1 91 ? 19.948 -7.061 6.818 1.00 90.12 91 GLU A C 1
ATOM 752 O O . GLU A 1 91 ? 20.626 -8.084 6.816 1.00 90.12 91 GLU A O 1
ATOM 757 N N . GLN A 1 92 ? 19.481 -6.524 7.945 1.00 89.75 92 GLN A N 1
ATOM 758 C CA . GLN A 1 92 ? 19.631 -7.105 9.272 1.00 89.75 92 GLN A CA 1
ATOM 759 C C . GLN A 1 92 ? 18.426 -7.982 9.632 1.00 89.75 92 GLN A C 1
ATOM 761 O O . GLN A 1 92 ? 17.286 -7.656 9.299 1.00 89.75 92 GLN A O 1
ATOM 766 N N . LEU A 1 93 ? 18.677 -9.046 10.400 1.00 90.19 93 LEU A N 1
ATOM 767 C CA . LEU A 1 93 ? 17.615 -9.852 11.000 1.00 90.19 93 LEU A CA 1
ATOM 768 C C . LEU A 1 93 ? 16.762 -9.003 11.944 1.00 90.19 93 LEU A C 1
ATOM 770 O O . LEU A 1 93 ? 17.273 -8.146 12.671 1.00 90.19 93 LEU A O 1
ATOM 774 N N . PHE A 1 94 ? 15.458 -9.275 11.957 1.00 92.06 94 PHE A N 1
ATOM 775 C CA . PHE A 1 94 ? 14.554 -8.648 12.912 1.00 92.06 94 PHE A CA 1
ATOM 776 C C . PHE A 1 94 ? 14.978 -8.983 14.345 1.00 92.06 94 PHE A C 1
ATOM 778 O O . PHE A 1 94 ? 15.300 -10.139 14.632 1.00 92.06 94 PHE A O 1
ATOM 785 N N . PRO A 1 95 ? 14.956 -8.002 15.264 1.00 92.06 95 PRO A N 1
ATOM 786 C CA . PRO A 1 95 ? 15.377 -8.236 16.634 1.00 92.06 95 PRO A CA 1
ATOM 787 C C . PRO A 1 95 ? 14.424 -9.222 17.320 1.00 92.06 95 PRO A C 1
ATOM 789 O O . PRO A 1 95 ? 13.216 -9.209 17.075 1.00 92.06 95 PRO A O 1
ATOM 792 N N . ASP A 1 96 ? 14.943 -10.046 18.231 1.00 92.12 96 ASP A N 1
ATOM 793 C CA . ASP A 1 96 ? 14.177 -11.128 18.873 1.00 92.12 96 ASP A CA 1
ATOM 794 C C . ASP A 1 96 ? 12.919 -10.665 19.607 1.00 92.12 96 ASP A C 1
ATOM 796 O O . ASP A 1 96 ? 11.962 -11.430 19.746 1.00 92.12 96 ASP A O 1
ATOM 800 N N . ILE A 1 97 ? 12.915 -9.407 20.050 1.00 93.44 97 ILE A N 1
ATOM 801 C CA . ILE A 1 97 ? 11.792 -8.739 20.714 1.00 93.44 97 ILE A CA 1
ATOM 802 C C . ILE A 1 97 ? 10.635 -8.407 19.760 1.00 93.44 97 ILE A C 1
ATOM 804 O O . ILE A 1 97 ? 9.537 -8.111 20.218 1.00 93.44 97 ILE A O 1
ATOM 808 N N . ALA A 1 98 ? 10.862 -8.450 18.446 1.00 94.00 98 ALA A N 1
ATOM 809 C CA . ALA A 1 98 ? 9.893 -8.055 17.428 1.00 94.00 98 ALA A CA 1
ATOM 810 C C . ALA A 1 98 ? 9.926 -8.937 16.168 1.00 94.00 98 ALA A C 1
ATOM 812 O O . ALA A 1 98 ? 9.336 -8.561 15.166 1.00 94.00 98 ALA A O 1
ATOM 813 N N . ASN A 1 99 ? 10.565 -10.111 16.193 1.00 92.94 99 ASN A N 1
ATOM 814 C CA . ASN A 1 99 ? 10.708 -10.986 15.017 1.00 92.94 99 ASN A CA 1
ATOM 815 C C . ASN A 1 99 ? 9.460 -11.807 14.644 1.00 92.94 99 ASN A C 1
ATOM 817 O O . ASN A 1 99 ? 9.499 -12.607 13.719 1.00 92.94 99 ASN A O 1
ATOM 821 N N . THR A 1 100 ? 8.338 -11.608 15.336 1.00 95.19 100 THR A N 1
ATOM 822 C CA . THR A 1 100 ? 7.039 -12.192 14.972 1.00 95.19 100 THR A CA 1
ATOM 823 C C . THR A 1 100 ? 5.940 -11.164 15.199 1.00 95.19 100 THR A C 1
ATOM 825 O O . THR A 1 100 ? 6.080 -10.295 16.062 1.00 95.19 100 THR A O 1
ATOM 828 N N . ALA A 1 101 ? 4.802 -11.314 14.514 1.00 96.12 101 ALA A N 1
ATOM 829 C CA . ALA A 1 101 ? 3.644 -10.437 14.695 1.00 96.12 101 ALA A CA 1
ATOM 830 C C . ALA A 1 101 ? 3.217 -10.318 16.171 1.00 96.12 101 ALA A C 1
ATOM 832 O O . ALA A 1 101 ? 2.956 -9.224 16.664 1.00 96.12 101 ALA A O 1
ATOM 833 N N . GLN A 1 102 ? 3.192 -11.437 16.904 1.00 95.69 102 GLN A N 1
ATOM 834 C CA . GLN A 1 102 ? 2.808 -11.447 18.316 1.00 95.69 102 GLN A CA 1
ATOM 835 C C . GLN A 1 102 ? 3.819 -10.713 19.201 1.00 95.69 102 GLN A C 1
ATOM 837 O O . GLN A 1 102 ? 3.414 -9.931 20.061 1.00 95.69 102 GLN A O 1
ATOM 842 N N . LYS A 1 103 ? 5.122 -10.951 19.006 1.00 96.31 103 LYS A N 1
ATOM 843 C CA . LYS A 1 103 ? 6.162 -10.264 19.783 1.00 96.31 103 LYS A CA 1
ATOM 844 C C . LYS A 1 103 ? 6.203 -8.770 19.467 1.00 96.31 103 LYS A C 1
ATOM 846 O O . LYS A 1 103 ? 6.275 -7.968 20.388 1.00 96.31 103 LYS A O 1
ATOM 851 N N . PHE A 1 104 ? 6.052 -8.400 18.196 1.00 97.31 104 PHE A N 1
ATOM 852 C CA . PHE A 1 104 ? 5.987 -7.003 17.778 1.00 97.31 104 PHE A CA 1
ATOM 853 C C . PHE A 1 104 ? 4.817 -6.261 18.439 1.00 97.31 104 PHE A C 1
ATOM 855 O O . PHE A 1 104 ? 5.019 -5.197 19.015 1.00 97.31 104 PHE A O 1
ATOM 862 N N . LEU A 1 105 ? 3.610 -6.841 18.448 1.00 97.31 105 LEU A N 1
ATOM 863 C CA . LEU A 1 105 ? 2.461 -6.236 19.136 1.00 97.31 105 LEU A CA 1
ATOM 864 C C . LEU A 1 105 ? 2.673 -6.124 20.648 1.00 97.31 105 LEU A C 1
ATOM 866 O O . LEU A 1 105 ? 2.368 -5.080 21.219 1.00 97.31 105 LEU A O 1
ATOM 870 N N . ARG A 1 106 ? 3.225 -7.164 21.288 1.00 97.12 106 ARG A N 1
ATOM 871 C CA . ARG A 1 106 ? 3.574 -7.117 22.717 1.00 97.12 106 ARG A CA 1
ATOM 872 C C . ARG A 1 106 ? 4.550 -5.986 23.010 1.00 97.12 106 ARG A C 1
ATOM 874 O O . ARG A 1 106 ? 4.269 -5.177 23.880 1.00 97.12 106 ARG A O 1
ATOM 881 N N . LYS A 1 107 ? 5.609 -5.845 22.210 1.00 96.56 107 LYS A N 1
ATOM 882 C CA . LYS A 1 107 ? 6.564 -4.738 22.325 1.00 96.56 107 LYS A CA 1
ATOM 883 C C . LYS A 1 107 ? 5.877 -3.372 22.249 1.00 96.56 107 LYS A C 1
ATOM 885 O O . LYS A 1 107 ? 6.164 -2.509 23.072 1.00 96.56 107 LYS A O 1
ATOM 890 N N . LEU A 1 108 ? 4.959 -3.167 21.297 1.00 97.12 108 LEU A N 1
ATOM 891 C CA . LEU A 1 108 ? 4.221 -1.901 21.184 1.00 97.12 108 LEU A CA 1
ATOM 892 C C . LEU A 1 108 ? 3.400 -1.585 22.447 1.00 97.12 108 LEU A C 1
ATOM 894 O O . LEU A 1 108 ? 3.287 -0.415 22.818 1.00 97.12 108 LEU A O 1
ATOM 898 N N . VAL A 1 109 ? 2.841 -2.608 23.099 1.00 97.19 109 VAL A N 1
ATOM 899 C CA . VAL A 1 109 ? 2.107 -2.470 24.367 1.00 97.19 109 VAL A CA 1
ATOM 900 C C . VAL A 1 109 ? 3.062 -2.216 25.537 1.00 97.19 109 VAL A C 1
ATOM 902 O O . VAL A 1 109 ? 2.857 -1.269 26.295 1.00 97.19 109 VAL A O 1
ATOM 905 N N . ASP A 1 110 ? 4.133 -3.002 25.653 1.00 96.31 110 ASP A N 1
ATOM 906 C CA . ASP A 1 110 ? 5.121 -2.911 26.737 1.00 96.31 110 ASP A CA 1
ATOM 907 C C . ASP A 1 110 ? 5.821 -1.541 26.751 1.00 96.31 110 ASP A C 1
ATOM 909 O O . ASP A 1 110 ? 6.028 -0.936 27.805 1.00 96.31 110 ASP A O 1
ATOM 913 N N . GLU A 1 111 ? 6.107 -0.995 25.566 1.00 95.81 111 GLU A N 1
ATOM 914 C CA . GLU A 1 111 ? 6.670 0.348 25.379 1.00 95.81 111 GLU A CA 1
ATOM 915 C C . GLU A 1 111 ? 5.623 1.469 25.439 1.00 95.81 111 GLU A C 1
ATOM 917 O O . GLU A 1 111 ? 5.950 2.636 25.205 1.00 95.81 111 GLU A O 1
ATOM 922 N N . ARG A 1 112 ? 4.360 1.142 25.745 1.00 94.75 112 ARG A N 1
ATOM 923 C CA . ARG A 1 112 ? 3.236 2.088 25.852 1.00 94.75 112 ARG A CA 1
ATOM 924 C C . ARG A 1 112 ? 3.021 2.932 24.593 1.00 94.75 112 ARG A C 1
ATOM 926 O O . ARG A 1 112 ? 2.538 4.062 24.667 1.00 94.75 112 ARG A O 1
ATOM 933 N N . ARG A 1 113 ? 3.374 2.393 23.422 1.00 94.50 113 ARG A N 1
ATOM 934 C CA . ARG A 1 113 ? 3.058 3.009 22.123 1.00 94.50 113 ARG A CA 1
ATOM 935 C C . ARG A 1 113 ? 1.576 2.844 21.795 1.00 94.50 113 ARG A C 1
ATOM 937 O O . ARG A 1 113 ? 1.004 3.714 21.142 1.00 94.50 113 ARG A O 1
ATOM 944 N N . ILE A 1 114 ? 0.980 1.747 22.261 1.00 95.94 114 ILE A N 1
ATOM 945 C CA . ILE A 1 114 ? -0.456 1.455 22.216 1.00 95.94 114 ILE A CA 1
ATOM 946 C C . ILE A 1 114 ? -0.898 0.773 23.519 1.00 95.94 114 ILE A C 1
ATOM 948 O O . ILE A 1 114 ? -0.075 0.275 24.282 1.00 95.94 114 ILE A O 1
ATOM 952 N N . ASN A 1 115 ? -2.206 0.707 23.743 1.00 95.25 115 ASN A N 1
ATOM 953 C CA . ASN A 1 115 ? -2.845 -0.124 24.758 1.00 95.25 115 ASN A CA 1
ATOM 954 C C . ASN A 1 115 ? -3.320 -1.446 24.140 1.00 95.25 115 ASN A C 1
ATOM 956 O O . ASN A 1 115 ? -3.626 -1.507 22.951 1.00 95.25 115 ASN A O 1
ATOM 960 N N . GLU A 1 116 ? -3.487 -2.486 24.954 1.00 93.94 116 GLU A N 1
ATOM 961 C CA . GLU A 1 116 ? -3.996 -3.783 24.482 1.00 93.94 116 GLU A CA 1
ATOM 962 C C . GLU A 1 116 ? -5.399 -3.672 23.856 1.00 93.94 116 GLU A C 1
ATOM 964 O O . GLU A 1 116 ? -5.666 -4.266 22.816 1.00 93.94 116 GLU A O 1
ATOM 969 N N . SER A 1 117 ? -6.260 -2.804 24.401 1.00 93.31 117 SER A N 1
ATOM 970 C CA . SER A 1 117 ? -7.594 -2.516 23.851 1.00 93.31 117 SER A CA 1
ATOM 971 C C . SER A 1 117 ? -7.586 -1.802 22.494 1.00 93.31 117 SER A C 1
ATOM 973 O O . SER A 1 117 ? -8.631 -1.690 21.858 1.00 93.31 117 SER A O 1
ATOM 975 N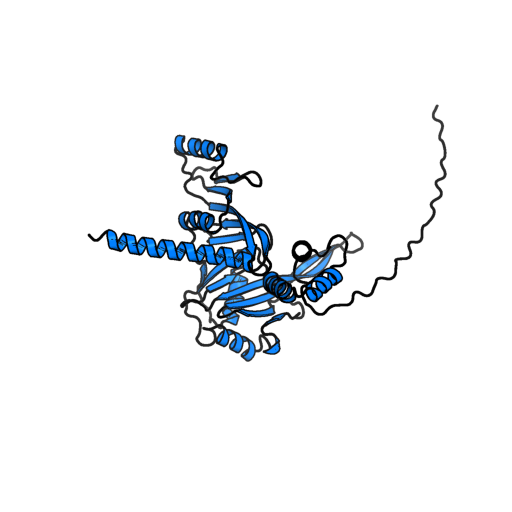 N . GLN A 1 118 ? -6.435 -1.291 22.050 1.00 94.00 118 GLN A N 1
ATOM 976 C CA . GLN A 1 118 ? -6.283 -0.637 20.749 1.00 94.00 118 GLN A CA 1
ATOM 977 C C . GLN A 1 118 ? -5.886 -1.615 19.638 1.00 94.00 118 GLN A C 1
ATOM 979 O O . GLN A 1 118 ? -5.931 -1.247 18.464 1.00 94.00 118 GLN A O 1
ATOM 984 N N . ILE A 1 119 ? -5.517 -2.851 19.980 1.00 93.69 119 ILE A N 1
ATOM 985 C CA . ILE A 1 119 ? -5.274 -3.898 18.988 1.00 93.69 119 ILE A CA 1
ATOM 986 C C . ILE A 1 119 ? -6.603 -4.222 18.293 1.00 93.69 119 ILE A C 1
ATOM 988 O O . ILE A 1 119 ? -7.644 -4.327 18.939 1.00 93.69 119 ILE A O 1
ATOM 992 N N . ASP A 1 120 ? -6.558 -4.320 16.967 1.00 89.75 120 ASP A N 1
ATOM 993 C CA . ASP A 1 120 ? -7.686 -4.539 16.055 1.00 89.75 120 ASP A CA 1
ATOM 994 C C . ASP A 1 120 ? -8.753 -3.428 16.073 1.00 89.75 120 ASP A C 1
ATOM 996 O O . ASP A 1 120 ? -9.870 -3.611 15.591 1.00 89.75 120 ASP A O 1
ATOM 1000 N N . ASN A 1 121 ? -8.397 -2.242 16.580 1.00 88.12 121 ASN A N 1
ATOM 1001 C CA . ASN A 1 121 ? -9.293 -1.096 16.692 1.00 88.12 121 ASN A CA 1
ATOM 1002 C C . ASN A 1 121 ? -8.689 0.178 16.077 1.00 88.12 121 ASN A C 1
ATOM 1004 O O . ASN A 1 121 ? -7.473 0.365 16.018 1.00 88.12 121 ASN A O 1
ATOM 1008 N N . GLU A 1 122 ? -9.560 1.087 15.630 1.00 90.38 122 GLU A N 1
ATOM 1009 C CA . GLU A 1 122 ? -9.188 2.449 15.226 1.00 90.38 122 GLU A CA 1
ATOM 1010 C C . GLU A 1 122 ? -9.491 3.436 16.352 1.00 90.38 122 GLU A C 1
ATOM 1012 O O . GLU A 1 122 ? -10.559 3.393 16.965 1.00 90.38 122 GLU A O 1
ATOM 1017 N N . TRP A 1 123 ? -8.581 4.374 16.589 1.00 92.62 123 TRP A N 1
ATOM 1018 C CA . TRP A 1 123 ? -8.767 5.472 17.528 1.00 92.62 123 TRP A CA 1
ATOM 1019 C C . TRP A 1 123 ? -8.310 6.794 16.915 1.00 92.62 123 TRP A C 1
ATOM 1021 O O . TRP A 1 123 ? -7.677 6.856 15.862 1.00 92.62 123 TRP A O 1
ATOM 1031 N N . ARG A 1 124 ? -8.655 7.895 17.581 1.00 92.56 124 ARG A N 1
ATOM 1032 C CA . ARG A 1 124 ? -8.342 9.249 17.116 1.00 92.56 124 ARG A CA 1
ATOM 1033 C C . ARG A 1 124 ? -7.392 9.916 18.108 1.00 92.56 124 ARG A C 1
ATOM 1035 O O . ARG A 1 124 ? -7.875 10.472 19.093 1.00 92.56 124 ARG A O 1
ATOM 1042 N N . PRO A 1 125 ? -6.064 9.838 17.902 1.00 93.44 125 PRO A N 1
ATOM 1043 C CA . PRO A 1 125 ? -5.134 10.592 18.733 1.00 93.44 125 PRO A CA 1
ATOM 1044 C C . PRO A 1 125 ? -5.318 12.098 18.499 1.00 93.44 125 PRO A C 1
ATOM 1046 O O . PRO A 1 125 ? -5.792 12.527 17.443 1.00 93.44 125 PRO A O 1
ATOM 1049 N N . THR A 1 126 ? -4.917 12.914 19.475 1.00 93.88 126 THR A N 1
ATOM 1050 C CA . THR A 1 126 ? -4.817 14.366 19.288 1.00 93.88 126 THR A CA 1
ATOM 1051 C C . THR A 1 126 ? -3.819 14.656 18.173 1.00 93.88 126 THR A C 1
ATOM 1053 O O . THR A 1 126 ? -2.677 14.208 18.252 1.00 93.88 126 THR A O 1
ATOM 1056 N N . LEU A 1 127 ? -4.254 15.403 17.155 1.00 93.94 127 LEU A N 1
ATOM 1057 C CA . LEU A 1 127 ? -3.458 15.681 15.962 1.00 93.94 127 LEU A CA 1
ATOM 1058 C C . LEU A 1 127 ? -2.172 16.447 16.316 1.00 93.94 127 LEU A C 1
ATOM 1060 O O . LEU A 1 127 ? -2.234 17.624 16.671 1.00 93.94 127 LEU A O 1
ATOM 1064 N N . SER A 1 128 ? -1.024 15.783 16.178 1.00 95.38 128 SER A N 1
ATOM 1065 C CA . SER A 1 128 ? 0.318 16.377 16.270 1.00 95.38 128 SER A CA 1
ATOM 1066 C C . SER A 1 128 ? 0.962 16.501 14.888 1.00 95.38 128 SER A C 1
ATOM 1068 O O . SER A 1 128 ? 0.501 15.886 13.934 1.00 95.38 128 SER A O 1
ATOM 1070 N N . LEU A 1 129 ? 2.038 17.286 14.765 1.00 95.38 129 LEU A N 1
ATOM 1071 C CA . LEU A 1 129 ? 2.903 17.272 13.576 1.00 95.38 129 LEU A CA 1
ATOM 1072 C C . LEU A 1 129 ? 3.762 15.999 13.496 1.00 95.38 129 LEU A C 1
ATOM 1074 O O . LEU A 1 129 ? 4.223 15.652 12.410 1.00 95.38 129 LEU A O 1
ATOM 1078 N N . ASP A 1 130 ? 3.959 15.318 14.624 1.00 96.31 130 ASP A N 1
ATOM 1079 C CA . ASP A 1 130 ? 4.675 14.047 14.689 1.00 96.31 130 ASP A CA 1
ATOM 1080 C C . ASP A 1 130 ? 3.815 12.890 14.173 1.00 96.31 130 ASP A C 1
ATOM 1082 O O . ASP A 1 130 ? 2.583 12.942 14.178 1.00 96.31 130 ASP A O 1
ATOM 1086 N N . ILE A 1 131 ? 4.477 11.817 13.742 1.00 97.38 131 ILE A N 1
ATOM 1087 C CA . ILE A 1 131 ? 3.813 10.599 13.279 1.00 97.38 131 ILE A CA 1
ATOM 1088 C C . ILE A 1 131 ? 3.250 9.848 14.489 1.00 97.38 131 ILE A C 1
ATOM 1090 O O . ILE A 1 131 ? 3.975 9.528 15.430 1.00 97.38 131 ILE A O 1
ATOM 1094 N N . GLN A 1 132 ? 1.958 9.530 14.446 1.00 96.75 132 GLN A N 1
ATOM 1095 C CA . GLN A 1 132 ? 1.251 8.820 15.510 1.00 96.75 132 GLN A CA 1
ATOM 1096 C C . GLN A 1 132 ? 0.503 7.609 14.952 1.00 96.75 132 GLN A C 1
ATOM 1098 O O . GLN A 1 132 ? -0.016 7.644 13.836 1.00 96.75 132 GLN A O 1
ATOM 1103 N N . LEU A 1 133 ? 0.403 6.541 15.745 1.00 97.12 133 LEU A N 1
ATOM 1104 C CA . LEU A 1 133 ? -0.469 5.404 15.446 1.00 97.12 133 LEU A CA 1
ATOM 1105 C C . LEU A 1 133 ? -1.933 5.795 15.698 1.00 97.12 133 LEU A C 1
ATOM 1107 O O . LEU A 1 133 ? -2.251 6.444 16.696 1.00 97.12 133 LEU A O 1
ATOM 1111 N N . CYS A 1 134 ? -2.820 5.387 14.793 1.00 95.19 134 CYS A N 1
ATOM 1112 C CA . CYS A 1 134 ? -4.269 5.572 14.926 1.00 95.19 134 CYS A CA 1
ATOM 1113 C C . CYS A 1 134 ? -5.080 4.302 14.644 1.00 95.19 134 CYS A C 1
ATOM 1115 O O . CYS A 1 134 ? -6.266 4.268 14.948 1.00 95.19 134 CYS A O 1
ATOM 1117 N N . ALA A 1 135 ? -4.468 3.256 14.091 1.00 94.81 135 ALA A N 1
ATOM 1118 C CA . ALA A 1 135 ? -5.039 1.915 14.093 1.00 94.81 135 ALA A CA 1
ATOM 1119 C C . ALA A 1 135 ? -3.926 0.872 14.025 1.00 94.81 135 ALA A C 1
ATOM 1121 O O . ALA A 1 135 ? -2.935 1.068 13.312 1.00 94.81 135 ALA A O 1
ATOM 1122 N N . VAL A 1 136 ? -4.119 -0.247 14.716 1.00 95.56 136 VAL A N 1
ATOM 1123 C CA . VAL A 1 136 ? -3.252 -1.425 14.633 1.00 95.56 136 VAL A CA 1
ATOM 1124 C C . VAL A 1 136 ? -4.146 -2.636 14.443 1.00 95.56 136 VAL A C 1
ATOM 1126 O O . VAL A 1 136 ? -5.086 -2.806 15.207 1.00 95.56 136 VAL A O 1
ATOM 1129 N N . ARG A 1 137 ? -3.866 -3.467 13.440 1.00 94.38 137 ARG A N 1
ATOM 1130 C CA . ARG A 1 137 ? -4.617 -4.705 13.185 1.00 94.38 137 ARG A CA 1
ATOM 1131 C C . ARG A 1 137 ? -3.661 -5.853 12.928 1.00 94.38 137 ARG A C 1
ATOM 1133 O O . ARG A 1 137 ? -2.669 -5.674 12.217 1.00 94.38 137 ARG A O 1
ATOM 1140 N N . ARG A 1 138 ? -3.981 -7.032 13.447 1.00 93.88 138 ARG A N 1
ATOM 1141 C CA . ARG A 1 138 ? -3.284 -8.278 13.128 1.00 93.88 138 ARG A CA 1
ATOM 1142 C C . ARG A 1 138 ? -4.126 -9.133 12.187 1.00 93.88 138 ARG A C 1
ATOM 1144 O O . ARG A 1 138 ? -5.304 -9.354 12.430 1.00 93.88 138 ARG A O 1
ATOM 1151 N N . ASP A 1 139 ? -3.490 -9.661 11.153 1.00 91.06 139 ASP A N 1
ATOM 1152 C CA . ASP A 1 139 ? -4.075 -10.625 10.219 1.00 91.06 139 ASP A CA 1
ATOM 1153 C C . ASP A 1 139 ? -3.038 -11.731 9.975 1.00 91.06 139 ASP A C 1
ATOM 1155 O O . ASP A 1 139 ? -2.045 -11.529 9.271 1.00 91.06 139 ASP A O 1
ATOM 1159 N N . GLY A 1 140 ? -3.190 -12.863 10.670 1.00 90.06 140 GLY A N 1
ATOM 1160 C CA . GLY A 1 140 ? -2.174 -13.920 10.707 1.00 90.06 140 GLY A CA 1
ATOM 1161 C C . GLY A 1 140 ? -0.814 -13.406 11.202 1.00 90.06 140 GLY A C 1
ATOM 1162 O O . GLY A 1 140 ? -0.720 -12.775 12.259 1.00 90.06 140 GLY A O 1
ATOM 1163 N N . GLY A 1 141 ? 0.248 -13.663 10.434 1.00 92.94 141 GLY A N 1
ATOM 1164 C CA . GLY A 1 141 ? 1.583 -13.111 10.678 1.00 92.94 141 GLY A CA 1
ATOM 1165 C C . GLY A 1 141 ? 1.810 -11.729 10.058 1.00 92.94 141 GLY A C 1
ATOM 1166 O O . GLY A 1 141 ? 2.950 -11.301 9.947 1.00 92.94 141 GLY A O 1
ATOM 1167 N N . THR A 1 142 ? 0.769 -11.003 9.648 1.00 95.25 142 THR A N 1
ATOM 1168 C CA . THR A 1 142 ? 0.893 -9.627 9.144 1.00 95.25 142 THR A CA 1
ATOM 1169 C C . THR A 1 142 ? 0.318 -8.622 10.143 1.00 95.25 142 THR A C 1
ATOM 1171 O O . THR A 1 142 ? -0.758 -8.831 10.706 1.00 95.25 142 THR A O 1
ATOM 1174 N N . VAL A 1 143 ? 1.021 -7.507 10.358 1.00 97.06 143 VAL A N 1
ATOM 1175 C CA . VAL A 1 143 ? 0.581 -6.406 11.230 1.00 97.06 143 VAL A CA 1
ATOM 1176 C C . VAL A 1 143 ? 0.409 -5.132 10.412 1.00 97.06 143 VAL A C 1
ATOM 1178 O O . VAL A 1 143 ? 1.348 -4.666 9.774 1.00 97.06 143 VAL A O 1
ATOM 1181 N N . TYR A 1 144 ? -0.786 -4.550 10.462 1.00 97.25 144 TYR A N 1
ATOM 1182 C CA . TYR A 1 144 ? -1.155 -3.324 9.762 1.00 97.25 144 TYR A CA 1
ATOM 1183 C C . TYR A 1 144 ? -1.112 -2.150 10.729 1.00 97.25 144 TYR A C 1
ATOM 1185 O O . TYR A 1 144 ? -1.761 -2.179 11.775 1.00 97.25 144 TYR A O 1
ATOM 1193 N N . LEU A 1 145 ? -0.409 -1.092 10.346 1.00 97.62 145 LEU A N 1
ATOM 1194 C CA . LEU A 1 145 ? -0.267 0.139 11.109 1.00 97.62 145 LEU A CA 1
ATOM 1195 C C . LEU A 1 145 ? -0.832 1.297 10.286 1.00 97.62 145 LEU A C 1
ATOM 1197 O O . LEU A 1 145 ? -0.316 1.635 9.217 1.00 97.62 145 LEU A O 1
ATOM 1201 N N . LYS A 1 146 ? -1.890 1.932 10.789 1.00 96.56 146 LYS A N 1
ATOM 1202 C CA . LYS A 1 146 ? -2.405 3.186 10.233 1.00 96.56 146 LYS A CA 1
ATOM 1203 C C . LYS A 1 146 ? -1.817 4.339 11.026 1.00 96.56 146 LYS A C 1
ATOM 1205 O O . LYS A 1 146 ? -1.964 4.414 12.248 1.00 96.56 146 LYS A O 1
ATOM 1210 N N . LEU A 1 147 ? -1.172 5.245 10.314 1.00 97.19 147 LEU A N 1
ATOM 1211 C CA . LEU A 1 147 ? -0.481 6.401 10.857 1.00 97.19 147 LEU A CA 1
ATOM 1212 C C . LEU A 1 147 ? -1.250 7.674 10.544 1.00 97.19 147 LEU A C 1
ATOM 1214 O O . LEU A 1 147 ? -1.878 7.782 9.488 1.00 97.19 147 LEU A O 1
ATOM 1218 N N . VAL A 1 148 ? -1.144 8.650 11.436 1.00 97.00 148 VAL A N 1
ATOM 1219 C CA . VAL A 1 148 ? -1.620 10.014 11.232 1.00 97.00 148 VAL A CA 1
ATOM 1220 C C . VAL A 1 148 ? -0.521 11.001 11.612 1.00 97.00 148 VAL A C 1
ATOM 1222 O O . VAL A 1 148 ? 0.147 10.835 12.627 1.00 97.00 148 VAL A O 1
ATOM 1225 N N . GLU A 1 149 ? -0.321 12.018 10.779 1.00 97.06 149 GLU A N 1
ATOM 1226 C CA . GLU A 1 149 ? 0.510 13.188 11.081 1.00 97.06 149 GLU A CA 1
ATOM 1227 C C . GLU A 1 149 ? -0.235 14.457 10.645 1.00 97.06 149 GLU A C 1
ATOM 1229 O O . GLU A 1 149 ? -1.017 14.455 9.688 1.00 97.06 149 GLU A O 1
ATOM 1234 N N . GLY A 1 150 ? 0.014 15.566 11.322 1.00 96.31 150 GLY A N 1
ATOM 1235 C CA . GLY A 1 150 ? -0.486 16.881 10.960 1.00 96.31 150 GLY A CA 1
ATOM 1236 C C . GLY A 1 150 ? 0.356 17.495 9.851 1.00 96.31 150 GLY A C 1
ATOM 1237 O O . GLY A 1 150 ? 1.569 17.656 9.982 1.00 96.31 150 GLY A O 1
ATOM 1238 N N . LYS A 1 151 ? -0.284 17.905 8.755 1.00 94.81 151 LYS A N 1
ATOM 1239 C CA . LYS A 1 151 ? 0.355 18.707 7.709 1.00 94.81 151 LYS A CA 1
ATOM 1240 C C . LYS A 1 151 ? -0.104 20.147 7.794 1.00 94.81 151 LYS A C 1
ATOM 1242 O O . LYS A 1 151 ? -1.300 20.431 7.790 1.00 94.81 151 LYS A O 1
ATOM 1247 N N . LYS A 1 152 ? 0.869 21.057 7.849 1.00 93.19 152 LYS A N 1
ATOM 1248 C CA . LYS A 1 152 ? 0.617 22.494 7.776 1.00 93.19 152 LYS A CA 1
ATOM 1249 C C . LYS A 1 152 ? 0.024 22.835 6.410 1.00 93.19 152 LYS A C 1
ATOM 1251 O O . LYS A 1 152 ? 0.486 22.346 5.382 1.00 93.19 152 LYS A O 1
ATOM 1256 N N . THR A 1 153 ? -0.984 23.687 6.423 1.00 91.75 153 THR A N 1
ATOM 1257 C CA . THR A 1 153 ? -1.602 24.293 5.245 1.00 91.75 153 THR A CA 1
ATOM 1258 C C . THR A 1 153 ? -1.931 25.744 5.556 1.00 91.75 153 THR A C 1
ATOM 1260 O O . THR A 1 153 ? -1.858 26.181 6.706 1.00 91.75 153 THR A O 1
ATOM 1263 N N . THR A 1 154 ? -2.329 26.496 4.544 1.00 90.31 154 THR A N 1
ATOM 1264 C CA . THR A 1 154 ? -2.961 27.801 4.708 1.00 90.31 154 THR A CA 1
ATOM 1265 C C . THR A 1 154 ? -4.409 27.706 4.243 1.00 90.31 154 THR A C 1
ATOM 1267 O O . THR A 1 154 ? -4.720 27.007 3.279 1.00 90.31 154 THR A O 1
ATOM 1270 N N . ILE A 1 155 ? -5.318 28.345 4.976 1.00 87.38 155 ILE A N 1
ATOM 1271 C CA . ILE A 1 155 ? -6.729 28.465 4.595 1.00 87.38 155 ILE A CA 1
ATOM 1272 C C . ILE A 1 155 ? -6.981 29.942 4.298 1.00 87.38 155 ILE A C 1
ATOM 1274 O O . ILE A 1 155 ? -6.585 30.770 5.123 1.00 87.38 155 ILE A O 1
ATOM 1278 N N . PRO A 1 156 ? -7.625 30.291 3.171 1.00 86.50 156 PRO A N 1
ATOM 1279 C CA . PRO A 1 156 ? -8.064 31.656 2.927 1.00 86.50 156 PRO A CA 1
ATOM 1280 C C . PRO A 1 156 ? -8.909 32.171 4.094 1.00 86.50 156 PRO A C 1
ATOM 1282 O O . PRO A 1 156 ? -9.765 31.461 4.631 1.00 86.50 156 PRO A O 1
ATOM 1285 N N . SER A 1 157 ? -8.643 33.397 4.516 1.00 81.75 157 SER A N 1
ATOM 1286 C CA . SER A 1 157 ? -9.461 34.084 5.506 1.00 81.75 157 SER A CA 1
ATOM 1287 C C . SER A 1 157 ? -10.868 34.304 4.946 1.00 81.75 157 SER A C 1
ATOM 1289 O O . SER A 1 157 ? -11.060 34.426 3.738 1.00 81.75 157 SER A O 1
ATOM 1291 N N . SER A 1 158 ? -11.876 34.337 5.821 1.00 82.62 158 SER A N 1
ATOM 1292 C CA . SER A 1 158 ? -13.282 34.508 5.418 1.00 82.62 158 SER A CA 1
ATOM 1293 C C . SER A 1 158 ? -13.568 35.849 4.736 1.00 82.62 158 SER A C 1
ATOM 1295 O O . SER A 1 158 ? -14.594 35.985 4.082 1.00 82.62 158 SER A O 1
ATOM 1297 N N . ASP A 1 159 ? -12.675 36.825 4.896 1.00 81.75 159 ASP A N 1
ATOM 1298 C CA . ASP A 1 159 ? -12.707 38.125 4.224 1.00 81.75 159 ASP A CA 1
ATOM 1299 C C . ASP A 1 159 ? -12.112 38.093 2.803 1.00 81.75 159 ASP A C 1
ATOM 1301 O O . ASP A 1 159 ? -12.259 39.061 2.067 1.00 81.75 159 ASP A O 1
ATOM 1305 N N . GLY A 1 160 ? -11.456 37.000 2.397 1.00 75.19 160 GLY A N 1
ATOM 1306 C CA . GLY A 1 160 ? -10.829 36.845 1.083 1.00 75.19 160 GLY A CA 1
ATOM 1307 C C . GLY A 1 160 ? -9.514 37.611 0.885 1.00 75.19 160 GLY A C 1
ATOM 1308 O O . GLY A 1 160 ? -8.882 37.438 -0.155 1.00 75.19 160 GLY A O 1
ATOM 1309 N N . TYR A 1 161 ? -9.065 38.407 1.862 1.00 79.88 161 TYR A N 1
ATOM 1310 C CA . TYR A 1 161 ? -7.875 39.266 1.738 1.00 79.88 161 TYR A CA 1
ATOM 1311 C C . TYR A 1 161 ? -6.628 38.706 2.439 1.00 79.88 161 TYR A C 1
ATOM 1313 O O . TYR A 1 161 ? -5.543 39.272 2.312 1.00 79.88 161 TYR A O 1
ATOM 1321 N N . GLY A 1 162 ? -6.750 37.586 3.157 1.00 82.75 162 GLY A N 1
ATOM 1322 C CA . GLY A 1 162 ? -5.638 36.959 3.870 1.00 82.75 162 GLY A CA 1
ATOM 1323 C C . GLY A 1 162 ? -5.649 35.436 3.820 1.00 82.75 162 GLY A C 1
ATOM 1324 O O . GLY A 1 162 ? -6.545 34.804 3.262 1.00 82.75 162 GLY A O 1
ATOM 1325 N N . SER A 1 163 ? -4.642 34.827 4.443 1.00 88.06 163 SER A N 1
ATOM 1326 C CA . SER A 1 163 ? -4.636 33.395 4.731 1.00 88.06 163 SER A CA 1
ATOM 1327 C C . SER A 1 163 ? -4.179 33.154 6.163 1.00 88.06 163 SER A C 1
ATOM 1329 O O . SER A 1 163 ? -3.348 33.892 6.695 1.00 88.06 163 SER A O 1
ATOM 1331 N N . ARG A 1 164 ? -4.737 32.124 6.796 1.00 86.62 164 ARG A N 1
ATOM 1332 C CA . ARG A 1 164 ? -4.371 31.701 8.149 1.00 86.62 164 ARG A CA 1
ATOM 1333 C C . ARG A 1 164 ? -3.712 30.323 8.119 1.00 86.62 164 ARG A C 1
ATOM 1335 O O . ARG A 1 164 ? -4.208 29.441 7.407 1.00 86.62 164 ARG A O 1
ATOM 1342 N N . PRO A 1 165 ? -2.631 30.100 8.885 1.00 89.06 165 PRO A N 1
ATOM 1343 C CA . PRO A 1 165 ? -2.078 28.767 9.070 1.00 89.06 165 PRO A CA 1
ATOM 1344 C C . PRO A 1 165 ? -3.129 27.818 9.648 1.00 89.06 165 PRO A C 1
ATOM 1346 O O . PRO A 1 165 ? -3.919 28.182 10.518 1.00 89.06 165 PRO A O 1
ATOM 1349 N N . SER A 1 166 ? -3.130 26.588 9.164 1.00 90.88 166 SER A N 1
ATOM 1350 C CA . SER A 1 166 ? -3.965 25.505 9.662 1.00 90.88 166 SER A CA 1
ATOM 1351 C C . SER A 1 166 ? -3.209 24.185 9.555 1.00 90.88 166 SER A C 1
ATOM 1353 O O . SER A 1 166 ? -2.131 24.115 8.960 1.00 90.88 166 SER A O 1
ATOM 1355 N N . VAL A 1 167 ? -3.758 23.135 10.151 1.00 93.00 167 VAL A N 1
ATOM 1356 C CA . VAL A 1 167 ? -3.195 21.788 10.122 1.00 93.00 167 VAL A CA 1
ATOM 1357 C C . VAL A 1 167 ? -4.309 20.821 9.758 1.00 93.00 167 VAL A C 1
ATOM 1359 O O . VAL A 1 167 ? -5.401 20.897 10.316 1.00 93.00 167 VAL A O 1
ATOM 1362 N N . TYR A 1 168 ? -4.036 19.914 8.826 1.00 93.56 168 TYR A N 1
ATOM 1363 C CA . TYR A 1 168 ? -4.959 18.844 8.460 1.00 93.56 168 TYR A CA 1
ATOM 1364 C C . TYR A 1 168 ? -4.306 17.473 8.676 1.00 93.56 168 TYR A C 1
ATOM 1366 O O . TYR A 1 168 ? -3.081 17.356 8.574 1.00 93.56 168 TYR A O 1
ATOM 1374 N N . PRO A 1 169 ? -5.094 16.427 8.977 1.00 94.62 169 PRO A N 1
ATOM 1375 C CA . PRO A 1 169 ? -4.563 15.087 9.159 1.00 94.62 169 PRO A CA 1
ATOM 1376 C C . PRO A 1 169 ? -4.167 14.473 7.815 1.00 94.62 169 PRO A C 1
ATOM 1378 O O . PRO A 1 169 ? -4.958 14.426 6.868 1.00 94.62 169 PRO A O 1
ATOM 1381 N N . LYS A 1 170 ? -2.951 13.942 7.750 1.00 94.69 170 LYS A N 1
ATOM 1382 C CA . LYS A 1 170 ? -2.482 13.080 6.672 1.00 94.69 170 LYS A CA 1
ATOM 1383 C C . LYS A 1 170 ? -2.357 11.658 7.196 1.00 94.69 170 LYS A C 1
ATOM 1385 O O . LYS A 1 170 ? -1.641 11.415 8.161 1.00 94.69 170 LYS A O 1
ATOM 1390 N N . PHE A 1 171 ? -3.035 10.735 6.523 1.00 94.50 171 PHE A N 1
ATOM 1391 C CA . PHE A 1 171 ? -2.987 9.314 6.843 1.00 94.50 171 PHE A CA 1
ATOM 1392 C C . PHE A 1 171 ? -2.028 8.572 5.920 1.00 94.50 171 PHE A C 1
ATOM 1394 O O . PHE A 1 171 ? -2.038 8.805 4.707 1.00 94.50 171 PHE A O 1
ATOM 1401 N N . THR A 1 172 ? -1.268 7.652 6.503 1.00 95.56 172 THR A N 1
ATOM 1402 C CA . THR A 1 172 ? -0.341 6.752 5.806 1.00 95.56 172 THR A CA 1
ATOM 1403 C C . THR A 1 172 ? -0.457 5.359 6.407 1.00 95.56 172 THR A C 1
ATOM 1405 O O . THR A 1 172 ? -0.870 5.213 7.554 1.00 95.56 172 THR A O 1
ATOM 1408 N N . VAL A 1 173 ? -0.112 4.330 5.641 1.00 96.88 173 VAL A N 1
ATOM 1409 C CA . VAL A 1 173 ? -0.161 2.941 6.095 1.00 96.88 173 VAL A CA 1
ATOM 1410 C C . VAL A 1 173 ? 1.222 2.311 5.969 1.00 96.88 173 VAL A C 1
ATOM 1412 O O . VAL A 1 173 ? 1.903 2.498 4.957 1.00 96.88 173 VAL A O 1
ATOM 1415 N N . ILE A 1 174 ? 1.612 1.580 7.010 1.00 97.81 174 ILE A N 1
ATOM 1416 C CA . ILE A 1 174 ? 2.776 0.694 7.035 1.00 97.81 174 ILE A CA 1
ATOM 1417 C C . ILE A 1 174 ? 2.271 -0.698 7.390 1.00 97.81 174 ILE A C 1
ATOM 1419 O O . ILE A 1 174 ? 1.458 -0.837 8.305 1.00 97.81 174 ILE A O 1
ATOM 1423 N N . ILE A 1 175 ? 2.730 -1.721 6.682 1.00 96.81 175 ILE A N 1
ATOM 1424 C CA . ILE A 1 175 ? 2.374 -3.111 6.970 1.00 96.81 175 ILE A CA 1
ATOM 1425 C C . ILE A 1 175 ? 3.666 -3.902 7.147 1.00 96.81 175 ILE A C 1
ATOM 1427 O O . ILE A 1 175 ? 4.633 -3.695 6.421 1.00 96.81 175 ILE A O 1
ATOM 1431 N N . VAL A 1 176 ? 3.710 -4.766 8.158 1.00 96.81 176 VAL A N 1
ATOM 1432 C CA . VAL A 1 176 ? 4.863 -5.624 8.442 1.00 96.81 176 VAL A CA 1
ATOM 1433 C C . VAL A 1 176 ? 4.435 -7.073 8.276 1.00 96.81 176 VAL A C 1
ATOM 1435 O O . VAL A 1 176 ? 3.555 -7.550 8.998 1.00 96.81 176 VAL A O 1
ATOM 1438 N N . HIS A 1 177 ? 5.044 -7.763 7.320 1.00 94.94 177 HIS A N 1
ATOM 1439 C CA . HIS A 1 177 ? 4.763 -9.156 6.993 1.00 94.94 177 HIS A CA 1
ATOM 1440 C C . HIS A 1 177 ? 5.806 -10.057 7.650 1.00 94.94 177 HIS A C 1
ATOM 1442 O O . HIS A 1 177 ? 6.953 -10.078 7.217 1.00 94.94 177 HIS A O 1
ATOM 1448 N N . PHE A 1 178 ? 5.404 -10.827 8.661 1.00 92.88 178 PHE A N 1
ATOM 1449 C CA . PHE A 1 178 ? 6.243 -11.815 9.354 1.00 92.88 178 PHE A CA 1
ATOM 1450 C C . PHE A 1 178 ? 6.051 -13.245 8.825 1.00 92.88 178 PHE A C 1
ATOM 1452 O O . PHE A 1 178 ? 6.520 -14.193 9.440 1.00 92.88 178 PHE A O 1
ATOM 1459 N N . ASN A 1 179 ? 5.312 -13.419 7.725 1.00 82.31 179 ASN A N 1
ATOM 1460 C CA . ASN A 1 179 ? 4.977 -14.739 7.176 1.00 82.31 179 ASN A CA 1
ATOM 1461 C C . ASN A 1 179 ? 6.159 -15.432 6.473 1.00 82.31 179 ASN A C 1
ATOM 1463 O O . ASN A 1 179 ? 6.069 -16.617 6.173 1.00 82.31 179 ASN A O 1
ATOM 1467 N N . ASN A 1 180 ? 7.237 -14.699 6.199 1.00 70.94 180 ASN A N 1
ATOM 1468 C CA . ASN A 1 180 ? 8.428 -15.190 5.516 1.00 70.94 180 ASN A CA 1
ATOM 1469 C C . ASN A 1 180 ? 9.573 -15.359 6.522 1.00 70.94 180 ASN A C 1
ATOM 1471 O O . ASN A 1 180 ? 9.575 -14.690 7.557 1.00 70.94 180 ASN A O 1
ATOM 1475 N N . GLU A 1 181 ? 10.569 -16.186 6.186 1.00 72.38 181 GLU A N 1
ATOM 1476 C CA . GLU A 1 181 ? 11.818 -16.289 6.964 1.00 72.38 181 GLU A CA 1
ATOM 1477 C C . GLU A 1 181 ? 12.465 -14.911 7.167 1.00 72.38 181 GLU A C 1
ATOM 1479 O O . GLU A 1 181 ? 12.938 -14.597 8.258 1.00 72.38 181 GLU A O 1
ATOM 1484 N N . ASP A 1 182 ? 12.368 -14.057 6.144 1.00 81.19 182 ASP A N 1
ATOM 1485 C CA . ASP A 1 182 ? 12.767 -12.657 6.190 1.00 81.19 182 ASP A CA 1
ATOM 1486 C C . ASP A 1 182 ? 11.541 -11.730 6.170 1.00 81.19 182 ASP A C 1
ATOM 1488 O O . ASP A 1 182 ? 10.889 -11.599 5.124 1.00 81.19 182 ASP A O 1
ATOM 1492 N N . PRO A 1 183 ? 11.216 -11.044 7.283 1.00 89.81 183 PRO A N 1
ATOM 1493 C CA . PRO A 1 183 ? 10.072 -10.150 7.312 1.00 89.81 183 PRO A CA 1
ATOM 1494 C C . PRO A 1 183 ? 10.219 -8.966 6.348 1.00 89.81 183 PRO A C 1
ATOM 1496 O O . PRO A 1 183 ? 11.294 -8.382 6.187 1.00 89.81 183 PRO A O 1
ATOM 1499 N N . ILE A 1 184 ? 9.105 -8.583 5.724 1.00 93.56 184 ILE A N 1
ATOM 1500 C CA . ILE A 1 184 ? 9.042 -7.517 4.715 1.00 93.56 184 ILE A CA 1
ATOM 1501 C C . ILE A 1 184 ? 8.209 -6.361 5.252 1.00 93.56 184 ILE A C 1
ATOM 1503 O O . ILE A 1 184 ? 7.171 -6.569 5.882 1.00 93.56 184 ILE A O 1
ATOM 1507 N N . ILE A 1 185 ? 8.643 -5.133 4.975 1.00 96.00 185 ILE A N 1
ATOM 1508 C CA . ILE A 1 185 ? 7.903 -3.919 5.316 1.00 96.00 185 ILE A CA 1
ATOM 1509 C C . ILE A 1 185 ? 7.298 -3.336 4.052 1.00 96.00 185 ILE A C 1
ATOM 1511 O O . ILE A 1 185 ? 8.005 -2.953 3.124 1.00 96.00 185 ILE A O 1
ATOM 1515 N N . GLU A 1 186 ? 5.982 -3.225 4.040 1.00 95.81 186 GLU A N 1
ATOM 1516 C CA . GLU A 1 186 ? 5.223 -2.544 3.009 1.00 95.81 186 GLU A CA 1
ATOM 1517 C C . GLU A 1 186 ? 4.958 -1.090 3.422 1.00 95.81 186 GLU A C 1
ATOM 1519 O O . GLU A 1 186 ? 4.401 -0.805 4.487 1.00 95.81 186 GLU A O 1
ATOM 1524 N N . LEU A 1 187 ? 5.327 -0.152 2.551 1.00 96.62 187 LEU A N 1
ATOM 1525 C CA . LEU A 1 187 ? 5.088 1.277 2.717 1.00 96.62 187 LEU A CA 1
ATOM 1526 C C . LEU A 1 187 ? 4.063 1.769 1.690 1.00 96.62 187 LEU A C 1
ATOM 1528 O O . LEU A 1 187 ? 4.316 1.746 0.484 1.00 96.62 187 LEU A O 1
ATOM 1532 N N . ARG A 1 188 ? 2.937 2.320 2.163 1.00 95.44 188 ARG A N 1
ATOM 1533 C CA . ARG A 1 188 ? 1.902 2.927 1.304 1.00 95.44 188 ARG A CA 1
ATOM 1534 C C . ARG A 1 188 ? 2.032 4.445 1.219 1.00 95.44 188 ARG A C 1
ATOM 1536 O O . ARG A 1 188 ? 1.097 5.189 1.525 1.00 95.44 188 ARG A O 1
ATOM 1543 N N . CYS A 1 189 ? 3.210 4.924 0.824 1.00 94.50 189 CYS A N 1
ATOM 1544 C CA . CYS A 1 189 ? 3.529 6.352 0.734 1.00 94.50 189 CYS A CA 1
ATOM 1545 C C . CYS A 1 189 ? 4.325 6.699 -0.531 1.00 94.50 189 CYS A C 1
ATOM 1547 O O . CYS A 1 189 ? 4.866 5.824 -1.203 1.00 94.50 189 CYS A O 1
ATOM 1549 N N . ALA A 1 190 ? 4.377 7.991 -0.861 1.00 93.12 190 ALA A N 1
ATOM 1550 C CA . ALA A 1 190 ? 5.168 8.474 -1.987 1.00 93.12 190 ALA A CA 1
ATOM 1551 C C . ALA A 1 190 ? 6.669 8.272 -1.725 1.00 93.12 190 ALA A C 1
ATOM 1553 O O . ALA A 1 190 ? 7.109 8.348 -0.577 1.00 93.12 190 ALA A O 1
ATOM 1554 N N . THR A 1 191 ? 7.460 8.105 -2.789 1.00 91.62 191 THR A N 1
ATOM 1555 C CA . THR A 1 191 ? 8.914 7.873 -2.714 1.00 91.62 191 THR A CA 1
ATOM 1556 C C . THR A 1 191 ? 9.646 8.883 -1.833 1.00 91.62 191 THR A C 1
ATOM 1558 O O . THR A 1 191 ? 10.479 8.498 -1.019 1.00 91.62 191 THR A O 1
ATOM 1561 N N . SER A 1 192 ? 9.278 10.165 -1.915 1.00 93.00 192 SER A N 1
ATOM 1562 C CA . SER A 1 192 ? 9.884 11.247 -1.125 1.00 93.00 192 SER A CA 1
ATOM 1563 C C . SER A 1 192 ? 9.652 11.146 0.387 1.00 93.00 192 SER A C 1
ATOM 1565 O O . SER A 1 192 ? 10.294 11.860 1.151 1.00 93.00 192 SER A O 1
ATOM 1567 N N . GLU A 1 193 ? 8.740 10.285 0.841 1.00 94.56 193 GLU A N 1
ATOM 1568 C CA . GLU A 1 193 ? 8.450 10.085 2.261 1.00 94.56 193 GLU A CA 1
ATOM 1569 C C . GLU A 1 193 ? 8.864 8.706 2.780 1.00 94.56 193 GLU A C 1
ATOM 1571 O O . GLU A 1 193 ? 8.732 8.457 3.980 1.00 94.56 193 GLU A O 1
ATOM 1576 N N . GLN A 1 194 ? 9.364 7.820 1.914 1.00 94.56 194 GLN A N 1
ATOM 1577 C CA . GLN A 1 194 ? 9.700 6.444 2.286 1.00 94.56 194 GLN A CA 1
ATOM 1578 C C . GLN A 1 194 ? 10.729 6.394 3.407 1.00 94.56 194 GLN A C 1
ATOM 1580 O O . GLN A 1 194 ? 10.515 5.684 4.380 1.00 94.56 194 GLN A O 1
ATOM 1585 N N . GLU A 1 195 ? 11.793 7.194 3.327 1.00 95.25 195 GLU A N 1
ATOM 1586 C CA . GLU A 1 195 ? 12.823 7.241 4.368 1.00 95.25 195 GLU A CA 1
ATOM 1587 C C . GLU A 1 195 ? 12.239 7.651 5.727 1.00 95.25 195 GLU A C 1
ATOM 1589 O O . GLU A 1 195 ? 12.500 7.012 6.742 1.00 95.25 195 GLU A O 1
ATOM 1594 N N . LYS A 1 196 ? 11.365 8.663 5.747 1.00 96.19 196 LYS A N 1
ATOM 1595 C CA . LYS A 1 196 ? 10.690 9.129 6.965 1.00 96.19 196 LYS A CA 1
ATOM 1596 C C . LYS A 1 196 ? 9.862 8.014 7.616 1.00 96.19 196 LYS A C 1
ATOM 1598 O O . LYS A 1 196 ? 9.966 7.793 8.820 1.00 96.19 196 LYS A O 1
ATOM 1603 N N . TYR A 1 197 ? 9.032 7.326 6.831 1.00 97.12 197 TYR A N 1
ATOM 1604 C CA . TYR A 1 197 ? 8.159 6.266 7.345 1.00 97.12 197 TYR A CA 1
ATOM 16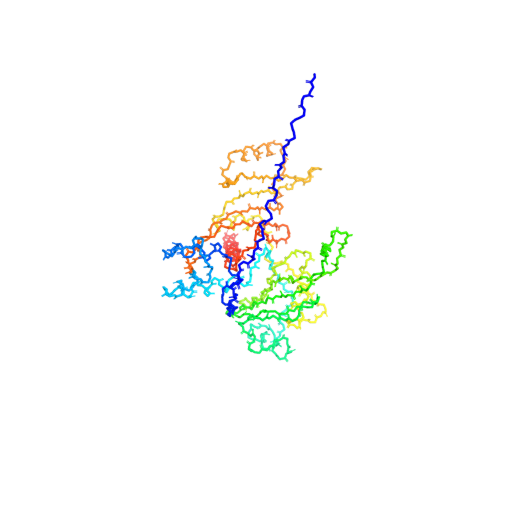05 C C . TYR A 1 197 ? 8.913 4.975 7.658 1.00 97.12 197 TYR A C 1
ATOM 1607 O O . TYR A 1 197 ? 8.575 4.304 8.630 1.00 97.12 197 TYR A O 1
ATOM 1615 N N . MET A 1 198 ? 9.965 4.664 6.902 1.00 96.44 198 MET A N 1
ATOM 1616 C CA . MET A 1 198 ? 10.867 3.566 7.219 1.00 96.44 198 MET A CA 1
ATOM 1617 C C . MET A 1 198 ? 11.561 3.816 8.554 1.00 96.44 198 MET A C 1
ATOM 1619 O O . MET A 1 198 ? 11.539 2.946 9.415 1.00 96.44 198 MET A O 1
ATOM 1623 N N . ASN A 1 199 ? 12.092 5.020 8.779 1.00 96.19 199 ASN A N 1
ATOM 1624 C CA . ASN A 1 199 ? 12.748 5.363 10.040 1.00 96.19 199 ASN A CA 1
ATOM 1625 C C . ASN A 1 199 ? 11.806 5.199 11.241 1.00 96.19 199 ASN A C 1
ATOM 1627 O O . ASN A 1 199 ? 12.214 4.667 12.272 1.00 96.19 199 ASN A O 1
ATOM 1631 N N . PHE A 1 200 ? 10.542 5.598 11.082 1.00 96.56 200 PHE A N 1
ATOM 1632 C CA . PHE A 1 200 ? 9.506 5.376 12.088 1.00 96.56 200 PHE A CA 1
ATOM 1633 C C . PHE A 1 200 ? 9.228 3.879 12.311 1.00 96.56 200 PHE A C 1
ATOM 1635 O O . PHE A 1 200 ? 9.173 3.428 13.452 1.00 96.56 200 PHE A O 1
ATOM 1642 N N . ALA A 1 201 ? 9.107 3.083 11.242 1.00 96.81 201 ALA A N 1
ATOM 1643 C CA . ALA A 1 201 ? 8.923 1.634 11.353 1.00 96.81 201 ALA A CA 1
ATOM 1644 C C . ALA A 1 201 ? 10.107 0.949 12.059 1.00 96.81 201 ALA A C 1
ATOM 1646 O O . ALA A 1 201 ? 9.896 0.109 12.931 1.00 96.81 201 ALA A O 1
ATOM 1647 N N . MET A 1 202 ? 11.341 1.341 11.732 1.00 95.62 202 MET A N 1
ATOM 1648 C CA . MET A 1 202 ? 12.560 0.823 12.360 1.00 95.62 202 MET A CA 1
ATOM 1649 C C . MET A 1 202 ? 12.596 1.105 13.863 1.00 95.62 202 MET A C 1
ATOM 1651 O O . MET A 1 202 ? 12.942 0.217 14.643 1.00 95.62 202 MET A O 1
ATOM 1655 N N . GLU A 1 203 ? 12.196 2.312 14.277 1.00 95.00 203 GLU A N 1
ATOM 1656 C CA . GLU A 1 203 ? 12.075 2.672 15.694 1.00 95.00 203 GLU A CA 1
ATOM 1657 C C . GLU A 1 203 ? 11.044 1.786 16.405 1.00 95.00 203 GLU A C 1
ATOM 1659 O O . GLU A 1 203 ? 11.332 1.238 17.471 1.00 95.00 203 GLU A O 1
ATOM 1664 N N . LEU A 1 204 ? 9.868 1.585 15.797 1.00 95.69 204 LEU A N 1
ATOM 1665 C CA . LEU A 1 204 ? 8.832 0.719 16.364 1.00 95.69 204 LEU A CA 1
ATOM 1666 C C . LEU A 1 204 ? 9.313 -0.727 16.521 1.00 95.69 204 LEU A C 1
ATOM 1668 O O . LEU A 1 204 ? 9.063 -1.349 17.555 1.00 95.69 204 LEU A O 1
ATOM 1672 N N . ILE A 1 205 ? 10.015 -1.262 15.521 1.00 95.00 205 ILE A N 1
ATOM 1673 C CA . ILE A 1 205 ? 10.553 -2.630 15.549 1.00 95.00 205 ILE A CA 1
ATOM 1674 C C . ILE A 1 205 ? 11.687 -2.759 16.583 1.00 95.00 205 ILE A C 1
ATOM 1676 O O . ILE A 1 205 ? 11.852 -3.817 17.187 1.00 95.00 205 ILE A O 1
ATOM 1680 N N . GLY A 1 206 ? 12.412 -1.672 16.865 1.00 92.50 206 GLY A N 1
ATOM 1681 C CA . GLY A 1 206 ? 13.509 -1.641 17.835 1.00 92.50 206 GLY A CA 1
ATOM 1682 C C . GLY A 1 206 ? 14.892 -1.815 17.209 1.00 92.50 206 GLY A C 1
ATOM 1683 O O . GLY A 1 206 ? 15.806 -2.301 17.872 1.00 92.50 206 GLY A O 1
ATOM 1684 N N . PHE A 1 207 ? 15.062 -1.433 15.942 1.00 91.50 207 PHE A N 1
ATOM 1685 C CA . PHE A 1 207 ? 16.379 -1.408 15.310 1.00 91.50 207 PHE A CA 1
ATOM 1686 C C . PHE A 1 207 ? 17.214 -0.220 15.805 1.00 91.50 207 PHE A C 1
ATOM 1688 O O . PHE A 1 207 ? 16.786 0.935 15.751 1.00 91.50 207 PHE A O 1
ATOM 1695 N N . GLY A 1 208 ? 18.446 -0.500 16.233 1.00 84.31 208 GLY A N 1
ATOM 1696 C CA . GLY A 1 208 ? 19.462 0.524 16.467 1.00 84.31 208 GLY A CA 1
ATOM 1697 C C . GLY A 1 208 ? 20.036 1.044 15.147 1.00 84.31 208 GLY A C 1
ATOM 1698 O O . GLY A 1 208 ? 20.188 0.292 14.188 1.00 84.31 208 GLY A O 1
ATOM 1699 N N . LYS A 1 209 ? 20.370 2.337 15.084 1.00 84.88 209 LYS A N 1
ATOM 1700 C CA . LYS A 1 209 ? 21.125 2.887 13.947 1.00 84.88 209 LYS A CA 1
ATOM 1701 C C . LYS A 1 209 ? 22.597 2.440 14.031 1.00 84.88 209 LYS A C 1
ATOM 1703 O O . LYS A 1 209 ? 23.134 2.416 15.138 1.00 84.88 209 LYS A O 1
ATOM 1708 N N . PRO A 1 210 ? 23.277 2.187 12.899 1.00 86.69 210 PRO A N 1
ATOM 1709 C CA . PRO A 1 210 ? 22.771 2.254 11.528 1.00 86.69 210 PRO A CA 1
ATOM 1710 C C . PRO A 1 210 ? 22.050 0.963 11.101 1.00 86.69 210 PRO A C 1
ATOM 1712 O O . PRO A 1 210 ? 22.498 -0.135 11.408 1.00 86.69 210 PRO A O 1
ATOM 1715 N N . TYR A 1 211 ? 20.978 1.108 10.323 1.00 89.19 211 TYR A N 1
ATOM 1716 C CA . TYR A 1 211 ? 20.314 0.012 9.610 1.00 89.19 211 TYR A CA 1
ATOM 1717 C C . TYR A 1 211 ? 20.325 0.290 8.110 1.00 89.19 211 TYR A C 1
ATOM 1719 O O . TYR A 1 211 ? 20.422 1.443 7.678 1.00 89.19 211 TYR A O 1
ATOM 1727 N N . LYS A 1 212 ? 20.219 -0.775 7.317 1.00 91.62 212 LYS A N 1
ATOM 1728 C CA . LYS A 1 212 ? 20.168 -0.694 5.857 1.00 91.62 212 LYS A CA 1
ATOM 1729 C C . LYS A 1 212 ? 18.953 -1.444 5.353 1.00 91.62 212 LYS A C 1
ATOM 1731 O O . LYS A 1 212 ? 18.638 -2.532 5.831 1.00 91.62 212 LYS A O 1
ATOM 1736 N N . TRP A 1 213 ? 18.284 -0.847 4.384 1.00 93.44 213 TRP A N 1
ATOM 1737 C CA . TRP A 1 213 ? 17.121 -1.422 3.741 1.00 93.44 213 TRP A CA 1
ATOM 1738 C C . TRP A 1 213 ? 17.182 -1.138 2.248 1.00 93.44 213 TRP A C 1
ATOM 1740 O O . TRP A 1 213 ? 17.760 -0.142 1.807 1.00 93.44 213 TRP A O 1
ATOM 1750 N N . HIS A 1 214 ? 16.570 -2.019 1.476 1.00 92.75 214 HIS A N 1
ATOM 1751 C CA . HIS A 1 214 ? 16.436 -1.875 0.037 1.00 92.75 214 HIS A CA 1
ATOM 1752 C C . HIS A 1 214 ? 15.023 -2.266 -0.383 1.00 92.75 214 HIS A C 1
ATOM 1754 O O . HIS A 1 214 ? 14.310 -2.985 0.322 1.00 92.75 214 HIS A O 1
ATOM 1760 N N . LYS A 1 215 ? 14.605 -1.762 -1.542 1.00 92.19 215 LYS A N 1
ATOM 1761 C CA . LYS A 1 215 ? 13.336 -2.157 -2.146 1.00 92.19 215 LYS A CA 1
ATOM 1762 C C . LYS A 1 215 ? 13.453 -3.582 -2.667 1.00 92.19 215 LYS A C 1
ATOM 1764 O O . LYS A 1 215 ? 14.470 -3.953 -3.250 1.00 92.19 215 LYS A O 1
ATOM 1769 N N . THR A 1 216 ? 12.409 -4.358 -2.448 1.00 89.81 216 THR A N 1
ATOM 1770 C CA . THR A 1 216 ? 12.278 -5.731 -2.923 1.00 89.81 216 THR A CA 1
ATOM 1771 C C . THR A 1 216 ? 10.877 -5.894 -3.507 1.00 89.81 216 THR A C 1
ATOM 1773 O O . THR A 1 216 ? 9.994 -5.137 -3.127 1.00 89.81 216 THR A O 1
ATOM 1776 N N . PRO A 1 217 ? 10.627 -6.837 -4.413 1.00 87.50 217 PRO A N 1
ATOM 1777 C CA . PRO A 1 217 ? 11.614 -7.456 -5.288 1.00 87.50 217 PRO A CA 1
ATOM 1778 C C . PRO A 1 217 ? 12.175 -6.440 -6.290 1.00 87.50 217 PRO A C 1
ATOM 1780 O O . PRO A 1 217 ? 11.551 -5.418 -6.577 1.00 87.50 217 PRO A O 1
ATOM 1783 N N . LYS A 1 218 ? 13.364 -6.718 -6.834 1.00 86.75 218 LYS A N 1
ATOM 1784 C CA . LYS A 1 218 ? 13.904 -5.929 -7.945 1.00 86.75 218 LYS A CA 1
ATOM 1785 C C . LYS A 1 218 ? 13.111 -6.272 -9.203 1.00 86.75 218 LYS A C 1
ATOM 1787 O O . LYS A 1 218 ? 13.194 -7.396 -9.690 1.00 86.75 218 LYS A O 1
ATOM 1792 N N . LEU A 1 219 ? 12.343 -5.316 -9.710 1.00 86.56 219 LEU A N 1
ATOM 1793 C CA . LEU A 1 219 ? 11.516 -5.541 -10.891 1.00 86.56 219 LEU A CA 1
ATOM 1794 C C . LEU A 1 219 ? 12.371 -5.603 -12.159 1.00 86.56 219 LEU A C 1
ATOM 1796 O O . LEU A 1 219 ? 13.293 -4.810 -12.359 1.00 86.56 219 LEU A O 1
ATOM 1800 N N . THR A 1 220 ? 12.032 -6.549 -13.027 1.00 85.50 220 THR A N 1
ATOM 1801 C CA . THR A 1 220 ? 12.552 -6.672 -14.390 1.00 85.50 220 THR A CA 1
ATOM 1802 C C . THR A 1 220 ? 11.383 -6.609 -15.367 1.00 85.50 220 THR A C 1
ATOM 1804 O O . THR A 1 220 ? 10.231 -6.804 -14.977 1.00 85.50 220 THR A O 1
ATOM 1807 N N . LYS A 1 221 ? 11.665 -6.359 -16.649 1.00 83.38 221 LYS A N 1
ATOM 1808 C CA . LYS A 1 221 ? 10.637 -6.398 -17.702 1.00 83.38 221 LYS A CA 1
ATOM 1809 C C . LYS A 1 221 ? 9.910 -7.735 -17.749 1.00 83.38 221 LYS A C 1
ATOM 1811 O O . LYS A 1 221 ? 8.699 -7.767 -17.884 1.00 83.38 221 LYS A O 1
ATOM 1816 N N . GLU A 1 222 ? 10.654 -8.825 -17.587 1.00 86.25 222 GLU A N 1
ATOM 1817 C CA . GLU A 1 222 ? 10.099 -10.175 -17.581 1.00 86.25 222 GLU A CA 1
ATOM 1818 C C . GLU A 1 222 ? 9.114 -10.377 -16.423 1.00 86.25 222 GLU A C 1
ATOM 1820 O O . GLU A 1 222 ? 8.011 -10.874 -16.640 1.00 86.25 222 GLU A O 1
ATOM 1825 N N . ILE A 1 223 ? 9.468 -9.918 -15.212 1.00 87.44 223 ILE A N 1
ATOM 1826 C CA . ILE A 1 223 ? 8.563 -9.968 -14.054 1.00 87.44 223 ILE A CA 1
ATOM 1827 C C . ILE A 1 223 ? 7.289 -9.169 -14.342 1.00 87.44 223 ILE A C 1
ATOM 1829 O O . ILE A 1 223 ? 6.193 -9.630 -14.039 1.00 87.44 223 ILE A O 1
ATOM 1833 N N . VAL A 1 224 ? 7.420 -7.975 -14.921 1.00 86.81 224 VAL A N 1
ATOM 1834 C CA . VAL A 1 224 ? 6.276 -7.096 -15.192 1.00 86.81 224 VAL A CA 1
ATOM 1835 C C . VAL A 1 224 ? 5.366 -7.661 -16.288 1.00 86.81 224 VAL A C 1
ATOM 1837 O O . VAL A 1 224 ? 4.154 -7.697 -16.095 1.00 86.81 224 VAL A O 1
ATOM 1840 N N . SER A 1 225 ? 5.938 -8.199 -17.366 1.00 85.56 225 SER A N 1
ATOM 1841 C CA . SER A 1 225 ? 5.202 -8.867 -18.447 1.00 85.56 225 SER A CA 1
ATOM 1842 C C . SER A 1 225 ? 4.375 -10.041 -17.913 1.00 85.56 225 SER A C 1
ATOM 1844 O O . SER A 1 225 ? 3.164 -10.097 -18.114 1.00 85.56 225 SER A O 1
ATOM 1846 N N . LYS A 1 226 ? 4.996 -10.937 -17.135 1.00 87.31 226 LYS A N 1
ATOM 1847 C CA . LYS A 1 226 ? 4.287 -12.067 -16.512 1.00 87.31 226 LYS A CA 1
ATOM 1848 C C . LYS A 1 226 ? 3.259 -11.626 -15.473 1.00 87.31 226 LYS A C 1
ATOM 1850 O O . LYS A 1 226 ? 2.207 -12.246 -15.333 1.00 87.31 226 LYS A O 1
ATOM 1855 N N . LEU A 1 227 ? 3.532 -10.543 -14.745 1.00 88.56 227 LEU A N 1
ATOM 1856 C CA . LEU A 1 227 ? 2.570 -9.983 -13.799 1.00 88.56 227 LEU A CA 1
ATOM 1857 C C . LEU A 1 227 ? 1.283 -9.555 -14.514 1.00 88.56 227 LEU A C 1
ATOM 1859 O O . LEU A 1 227 ? 0.203 -9.729 -13.953 1.00 88.56 227 LEU A O 1
ATOM 1863 N N . TYR A 1 228 ? 1.364 -9.046 -15.743 1.00 86.94 228 TYR A N 1
ATOM 1864 C CA . TYR A 1 228 ? 0.176 -8.686 -16.521 1.00 86.94 228 TYR A CA 1
ATOM 1865 C C . TYR A 1 228 ? -0.662 -9.890 -16.907 1.00 86.94 228 TYR A C 1
ATOM 1867 O O . TYR A 1 228 ? -1.884 -9.836 -16.774 1.00 86.94 228 TYR A O 1
ATOM 1875 N N . GLU A 1 229 ? -0.026 -10.998 -17.272 1.00 85.44 229 GLU A N 1
ATOM 1876 C CA . GLU A 1 229 ? -0.723 -12.255 -17.539 1.00 85.44 229 GLU A CA 1
ATOM 1877 C C . GLU A 1 229 ? -1.451 -12.763 -16.284 1.00 85.44 229 GLU A C 1
ATOM 1879 O O . GLU A 1 229 ? -2.642 -13.088 -16.339 1.00 85.44 229 GLU A O 1
ATOM 1884 N N . VAL A 1 230 ? -0.773 -12.751 -15.128 1.00 87.12 230 VAL A N 1
ATOM 1885 C CA . VAL A 1 230 ? -1.345 -13.191 -13.842 1.00 87.12 230 VAL A CA 1
ATOM 1886 C C . VAL A 1 230 ? -2.513 -12.306 -13.409 1.00 87.12 230 VAL A C 1
ATOM 1888 O O . VAL A 1 230 ? -3.548 -12.814 -12.972 1.00 87.12 230 VAL A O 1
ATOM 1891 N N . LEU A 1 231 ? -2.379 -10.987 -13.559 1.00 86.50 231 LEU A N 1
ATOM 1892 C CA . LEU A 1 231 ? -3.437 -10.026 -13.236 1.00 86.50 231 LEU A CA 1
ATOM 1893 C C . LEU A 1 231 ? -4.527 -9.948 -14.317 1.00 86.50 231 LEU A C 1
ATOM 1895 O O . LEU A 1 231 ? -5.529 -9.261 -14.108 1.00 86.50 231 LEU A O 1
ATOM 1899 N N . ARG A 1 232 ? -4.343 -10.626 -15.462 1.00 83.50 232 ARG A N 1
ATOM 1900 C CA . ARG A 1 232 ? -5.171 -10.485 -16.674 1.00 83.50 232 ARG A CA 1
ATOM 1901 C C . ARG A 1 232 ? -5.371 -9.013 -17.045 1.00 83.50 232 ARG A C 1
ATOM 1903 O O . ARG A 1 232 ? -6.488 -8.568 -17.317 1.00 83.50 232 ARG A O 1
ATOM 1910 N N . ALA A 1 233 ? -4.287 -8.251 -16.960 1.00 84.94 233 ALA A N 1
ATOM 1911 C CA . ALA A 1 233 ? -4.276 -6.812 -17.146 1.00 84.94 233 ALA A CA 1
ATOM 1912 C C . ALA A 1 233 ? -3.961 -6.453 -18.603 1.00 84.94 233 ALA A C 1
ATOM 1914 O O . ALA A 1 233 ? -3.130 -7.104 -19.225 1.00 84.94 233 ALA A O 1
ATOM 1915 N N . GLY A 1 234 ? -4.586 -5.392 -19.116 1.00 85.50 234 GLY A N 1
ATOM 1916 C CA . GLY A 1 234 ? -4.188 -4.774 -20.385 1.00 85.50 234 GLY A CA 1
ATOM 1917 C C . GLY A 1 234 ? -3.194 -3.637 -20.156 1.00 85.50 234 GLY A C 1
ATOM 1918 O O . GLY A 1 234 ? -3.247 -2.961 -19.117 1.00 85.50 234 GLY A O 1
ATOM 1919 N N . VAL A 1 235 ? -2.303 -3.393 -21.116 1.00 85.75 235 VAL A N 1
ATOM 1920 C CA . VAL A 1 235 ? -1.309 -2.314 -21.054 1.00 85.75 235 VAL A CA 1
ATOM 1921 C C . VAL A 1 235 ? -1.928 -1.024 -21.592 1.00 85.75 235 VAL A C 1
ATOM 1923 O O . VAL A 1 235 ? -2.256 -0.906 -22.766 1.00 85.75 235 VAL A O 1
ATOM 1926 N N . ALA A 1 236 ? -2.088 -0.020 -20.729 1.00 85.94 236 ALA A N 1
ATOM 1927 C CA . ALA A 1 236 ? -2.637 1.289 -21.099 1.00 85.94 236 ALA A CA 1
ATOM 1928 C C . ALA A 1 236 ? -1.564 2.316 -21.468 1.00 85.94 236 ALA A C 1
ATOM 1930 O O . ALA A 1 236 ? -1.854 3.254 -22.208 1.00 85.94 236 ALA A O 1
ATOM 1931 N N . ALA A 1 237 ? -0.354 2.212 -20.923 1.00 84.38 237 ALA A N 1
ATOM 1932 C CA . ALA A 1 237 ? 0.733 3.116 -21.279 1.00 84.38 237 ALA A CA 1
ATOM 1933 C C . ALA A 1 237 ? 2.093 2.449 -21.097 1.00 84.38 237 ALA A C 1
ATOM 1935 O O . ALA A 1 237 ? 2.277 1.674 -20.158 1.00 84.38 237 ALA A O 1
ATOM 1936 N N . ARG A 1 238 ? 3.050 2.806 -21.954 1.00 86.38 238 ARG A N 1
ATOM 1937 C CA . ARG A 1 238 ? 4.436 2.327 -21.892 1.00 86.38 238 ARG A CA 1
ATOM 1938 C C . ARG A 1 238 ? 5.388 3.492 -22.121 1.00 86.38 238 ARG A C 1
ATOM 1940 O O . ARG A 1 238 ? 5.231 4.245 -23.087 1.00 86.38 238 ARG A O 1
ATOM 1947 N N . HIS A 1 239 ? 6.365 3.645 -21.235 1.00 86.06 239 HIS A N 1
ATOM 1948 C CA . HIS A 1 239 ? 7.401 4.665 -21.342 1.00 86.06 239 HIS A CA 1
ATOM 1949 C C . HIS A 1 239 ? 8.744 4.020 -21.668 1.00 86.06 239 HIS A C 1
ATOM 1951 O O . HIS A 1 239 ? 9.297 3.259 -20.876 1.00 86.06 239 HIS A O 1
ATOM 1957 N N . ILE A 1 240 ? 9.271 4.344 -22.843 1.00 82.56 240 ILE A N 1
ATOM 1958 C CA . ILE A 1 240 ? 10.518 3.802 -23.373 1.00 82.56 240 ILE A CA 1
ATOM 1959 C C . ILE A 1 240 ? 11.583 4.893 -23.324 1.00 82.56 240 ILE A C 1
ATOM 1961 O O . ILE A 1 240 ? 11.404 5.974 -23.887 1.00 82.56 240 ILE A O 1
ATOM 1965 N N . SER A 1 241 ? 12.696 4.613 -22.657 1.00 80.88 241 SER A N 1
ATOM 1966 C CA . SER A 1 241 ? 13.890 5.453 -22.693 1.00 80.88 241 SER A CA 1
ATOM 1967 C C . SER A 1 241 ? 14.586 5.261 -24.037 1.00 80.88 241 SER A C 1
ATOM 1969 O O . SER A 1 241 ? 14.808 4.134 -24.475 1.00 80.88 241 SER A O 1
ATOM 1971 N N . ILE A 1 242 ? 14.909 6.369 -24.706 1.00 78.12 242 ILE A N 1
ATOM 1972 C CA . ILE A 1 242 ? 15.655 6.335 -25.965 1.00 78.12 242 ILE A CA 1
ATOM 1973 C C . ILE A 1 242 ? 17.056 6.876 -25.685 1.00 78.12 242 ILE A C 1
ATOM 1975 O O . ILE A 1 242 ? 17.176 8.003 -25.207 1.00 78.12 242 ILE A O 1
ATOM 1979 N N . PRO A 1 243 ? 18.125 6.129 -26.009 1.00 66.12 243 PRO A N 1
ATOM 1980 C CA . PRO A 1 243 ? 19.495 6.527 -25.680 1.00 66.12 243 PRO A CA 1
ATOM 1981 C C . PRO A 1 243 ? 20.009 7.746 -26.465 1.00 66.12 243 PRO A C 1
ATOM 1983 O O . PRO A 1 243 ? 21.024 8.333 -26.099 1.00 66.12 243 PRO A O 1
ATOM 1986 N N . THR A 1 244 ? 19.324 8.166 -27.530 1.00 60.69 244 THR A N 1
ATOM 1987 C CA . THR A 1 244 ? 19.606 9.440 -28.217 1.00 60.69 244 THR A CA 1
ATOM 1988 C C . THR A 1 244 ? 19.030 10.621 -27.425 1.00 60.69 244 THR A C 1
ATOM 1990 O O . THR A 1 244 ? 18.077 10.429 -26.682 1.00 60.69 244 THR A O 1
ATOM 1993 N N . GLY A 1 245 ? 19.550 11.845 -27.593 1.00 56.78 245 GLY A N 1
ATOM 1994 C CA . GLY A 1 245 ? 19.240 13.053 -26.789 1.00 56.78 245 GLY A CA 1
ATOM 1995 C C . GLY A 1 245 ? 17.777 13.545 -26.692 1.00 56.78 245 GLY A C 1
ATOM 1996 O O . GLY A 1 245 ? 17.554 14.690 -26.314 1.00 56.78 245 GLY A O 1
ATOM 1997 N N . LEU A 1 246 ? 16.793 12.709 -27.026 1.00 61.31 246 LEU A N 1
ATOM 1998 C CA . LEU A 1 246 ? 15.347 12.907 -26.910 1.00 61.31 246 LEU A CA 1
ATOM 1999 C C . LEU A 1 246 ? 14.766 12.482 -25.543 1.00 61.31 246 LEU A C 1
ATOM 2001 O O . LEU A 1 246 ? 13.606 12.773 -25.266 1.00 61.31 246 LEU A O 1
ATOM 2005 N N . GLY A 1 247 ? 15.544 11.839 -24.666 1.00 67.44 247 GLY A N 1
ATOM 2006 C CA . GLY A 1 247 ? 15.127 11.491 -23.299 1.00 67.44 247 GLY A CA 1
ATOM 2007 C C . GLY A 1 247 ? 14.253 10.233 -23.215 1.00 67.44 247 GLY A C 1
ATOM 2008 O O . GLY A 1 247 ? 14.671 9.254 -22.604 1.00 67.44 247 GLY A O 1
ATOM 2009 N N . GLY A 1 248 ? 13.072 10.225 -23.840 1.00 80.00 248 GLY A N 1
ATOM 2010 C CA . GLY A 1 248 ? 12.157 9.075 -23.838 1.00 80.00 248 GLY A CA 1
ATOM 2011 C C . GLY A 1 248 ? 10.850 9.327 -24.594 1.00 80.00 248 GLY A C 1
ATOM 2012 O O . GLY A 1 248 ? 10.484 10.472 -24.860 1.00 80.00 248 GLY A O 1
ATOM 2013 N N . ILE A 1 249 ? 10.149 8.253 -24.955 1.00 82.75 249 ILE A N 1
ATOM 2014 C CA . ILE A 1 249 ? 8.826 8.293 -25.589 1.00 82.75 249 ILE A CA 1
ATOM 2015 C C . ILE A 1 249 ? 7.827 7.591 -24.687 1.00 82.75 249 ILE A C 1
ATOM 2017 O O . ILE A 1 249 ? 8.011 6.433 -24.314 1.00 82.75 249 ILE A O 1
ATOM 2021 N N . GLN A 1 250 ? 6.736 8.285 -24.383 1.00 86.00 250 GLN A N 1
ATOM 2022 C CA . GLN A 1 250 ? 5.608 7.712 -23.672 1.00 86.00 250 GLN A CA 1
ATOM 2023 C C . GLN A 1 250 ? 4.438 7.526 -24.631 1.00 86.00 250 GLN A C 1
ATOM 2025 O O . GLN A 1 250 ? 3.957 8.485 -25.237 1.00 86.00 250 GLN A O 1
ATOM 2030 N N . MET A 1 251 ? 3.999 6.282 -24.770 1.00 85.75 251 MET A N 1
ATOM 2031 C CA . MET A 1 251 ? 2.863 5.902 -25.601 1.00 85.75 251 MET A CA 1
ATOM 2032 C C . MET A 1 251 ? 1.671 5.597 -24.706 1.00 85.75 251 MET A C 1
ATOM 2034 O O . MET A 1 251 ? 1.814 4.950 -23.669 1.00 85.75 251 MET A O 1
ATOM 2038 N N . TYR A 1 252 ? 0.504 6.081 -25.116 1.00 86.56 252 TYR A N 1
ATOM 2039 C CA . TYR A 1 252 ? -0.745 5.951 -24.380 1.00 86.56 252 TYR A CA 1
ATOM 2040 C C . TYR A 1 252 ? -1.783 5.279 -25.269 1.00 86.56 252 TYR A C 1
ATOM 2042 O O . TYR A 1 252 ? -2.071 5.766 -26.363 1.00 86.56 252 TYR A O 1
ATOM 2050 N N . GLY A 1 253 ? -2.369 4.197 -24.774 1.00 79.75 253 GLY A N 1
ATOM 2051 C CA . GLY A 1 253 ? -3.564 3.604 -25.344 1.00 79.75 253 GLY A CA 1
ATOM 2052 C C . GLY A 1 253 ? -4.782 4.474 -25.047 1.00 79.75 253 GLY A C 1
ATOM 2053 O O . GLY A 1 253 ? -4.870 5.158 -24.019 1.00 79.75 253 GLY A O 1
ATOM 2054 N N . GLN A 1 254 ? -5.761 4.447 -25.947 1.00 80.44 254 GLN A N 1
ATOM 2055 C CA . GLN A 1 254 ? -7.077 4.988 -25.635 1.00 80.44 254 GLN A CA 1
ATOM 2056 C C . GLN A 1 254 ? -7.708 4.175 -24.491 1.00 80.44 254 GLN A C 1
ATOM 2058 O O . GLN A 1 254 ? -7.406 3.002 -24.292 1.00 80.44 254 GLN A O 1
ATOM 2063 N N . LYS A 1 255 ? -8.606 4.787 -23.710 1.00 73.31 255 LYS A N 1
ATOM 2064 C CA . LYS A 1 255 ? -9.289 4.097 -22.606 1.00 73.31 255 LYS A CA 1
ATOM 2065 C C . LYS A 1 255 ? -9.926 2.781 -23.086 1.00 73.31 255 LYS A C 1
ATOM 2067 O O . LYS A 1 255 ? -10.838 2.818 -23.908 1.00 73.31 255 LYS A O 1
ATOM 2072 N N . GLY A 1 256 ? -9.505 1.663 -22.492 1.00 70.81 256 GLY A N 1
ATOM 2073 C CA . GLY A 1 256 ? -10.008 0.321 -22.804 1.00 70.81 256 GLY A CA 1
ATOM 2074 C C . GLY A 1 256 ? -9.313 -0.368 -23.981 1.00 70.81 256 GLY A C 1
ATOM 2075 O O . GLY A 1 256 ? -9.718 -1.471 -24.331 1.00 70.81 256 GLY A O 1
ATOM 2076 N N . VAL A 1 257 ? -8.299 0.267 -24.575 1.00 80.19 257 VAL A N 1
ATOM 2077 C CA . VAL A 1 257 ? -7.418 -0.337 -25.579 1.00 80.19 257 VAL A CA 1
ATOM 2078 C C . VAL A 1 257 ? -6.173 -0.864 -24.880 1.00 80.19 257 VAL A C 1
ATOM 2080 O O . VAL A 1 257 ? -5.554 -0.152 -24.087 1.00 80.19 257 VAL A O 1
ATOM 2083 N N . ASP A 1 258 ? -5.829 -2.106 -25.197 1.00 84.62 258 ASP A N 1
ATOM 2084 C CA . ASP A 1 258 ? -4.593 -2.746 -24.779 1.00 84.62 258 ASP A CA 1
ATOM 2085 C C . ASP A 1 258 ? -3.520 -2.501 -25.841 1.00 84.62 258 ASP A C 1
ATOM 2087 O O . ASP A 1 258 ? -3.688 -2.902 -26.993 1.00 84.62 258 ASP A O 1
ATOM 2091 N N . LEU A 1 259 ? -2.437 -1.824 -25.457 1.00 83.25 259 LEU A N 1
ATOM 2092 C CA . LEU A 1 259 ? -1.338 -1.485 -26.359 1.00 83.25 259 LEU A CA 1
ATOM 2093 C C . LEU A 1 259 ? -0.668 -2.725 -26.955 1.00 83.25 259 LEU A C 1
ATOM 2095 O O . LEU A 1 259 ? -0.211 -2.656 -28.092 1.00 83.25 259 LEU A O 1
ATOM 2099 N N . ASP A 1 260 ? -0.639 -3.853 -26.242 1.00 82.25 260 ASP A N 1
ATOM 2100 C CA . ASP A 1 260 ? -0.001 -5.075 -26.753 1.00 82.25 260 ASP A CA 1
ATOM 2101 C C . ASP A 1 260 ? -0.808 -5.740 -27.885 1.00 82.25 260 ASP A C 1
ATOM 2103 O O . ASP A 1 260 ? -0.270 -6.553 -28.635 1.00 82.25 260 ASP A O 1
ATOM 2107 N N . HIS A 1 261 ? -2.074 -5.348 -28.056 1.00 83.81 261 HIS A N 1
ATOM 2108 C CA . HIS A 1 261 ? -2.969 -5.821 -29.114 1.00 83.81 261 HIS A CA 1
ATOM 2109 C C . HIS A 1 261 ? -3.367 -4.706 -30.102 1.00 83.81 261 HIS A C 1
ATOM 2111 O O . HIS A 1 261 ? -4.305 -4.884 -30.882 1.00 83.81 261 HIS A O 1
ATOM 2117 N N . ASP A 1 262 ? -2.702 -3.546 -30.060 1.00 86.12 262 ASP A N 1
ATOM 2118 C CA . ASP A 1 262 ? -3.001 -2.405 -30.927 1.00 86.12 262 ASP A CA 1
ATOM 2119 C C . ASP A 1 262 ? -2.100 -2.390 -32.174 1.00 86.12 262 ASP A C 1
ATOM 2121 O O . ASP A 1 262 ? -0.892 -2.165 -32.092 1.00 86.12 262 ASP A O 1
ATOM 2125 N N . ASP A 1 263 ? -2.702 -2.564 -33.357 1.00 88.00 263 ASP A N 1
ATOM 2126 C CA . ASP A 1 263 ? -1.979 -2.597 -34.639 1.00 88.00 263 ASP A CA 1
ATOM 2127 C C . ASP A 1 263 ? -1.169 -1.312 -34.899 1.00 88.00 263 ASP A C 1
ATOM 2129 O O . ASP A 1 263 ? -0.117 -1.345 -35.546 1.00 88.00 263 ASP A O 1
ATOM 2133 N N . THR A 1 264 ? -1.642 -0.162 -34.397 1.00 86.94 264 THR A N 1
ATOM 2134 C CA . THR A 1 264 ? -0.940 1.121 -34.561 1.00 86.94 264 THR A CA 1
ATOM 2135 C C . THR A 1 264 ? 0.330 1.139 -33.722 1.00 86.94 264 THR A C 1
ATOM 2137 O O . THR A 1 264 ? 1.389 1.532 -34.215 1.00 86.94 264 THR A O 1
ATOM 2140 N N . TYR A 1 265 ? 0.246 0.683 -32.475 1.00 86.44 265 TYR A N 1
ATOM 2141 C CA . TYR A 1 265 ? 1.392 0.513 -31.597 1.00 86.44 265 TYR A CA 1
ATOM 2142 C C . TYR A 1 265 ? 2.424 -0.445 -32.205 1.00 86.44 265 TYR A C 1
ATOM 2144 O O . TYR A 1 265 ? 3.602 -0.084 -32.293 1.00 86.44 265 TYR A O 1
ATOM 2152 N N . THR A 1 266 ? 1.994 -1.605 -32.716 1.00 87.50 266 THR A N 1
ATOM 2153 C CA . THR A 1 266 ? 2.884 -2.553 -33.409 1.00 87.50 266 THR A CA 1
ATOM 2154 C C . THR A 1 266 ? 3.575 -1.901 -34.606 1.00 87.50 266 THR A C 1
ATOM 2156 O O . THR A 1 266 ? 4.798 -1.965 -34.720 1.00 87.50 266 THR A O 1
ATOM 2159 N N . ALA A 1 267 ? 2.831 -1.183 -35.454 1.00 88.50 267 ALA A N 1
ATOM 2160 C CA . ALA A 1 267 ? 3.399 -0.494 -36.613 1.00 88.50 267 ALA A CA 1
ATOM 2161 C C . ALA A 1 267 ? 4.429 0.585 -36.224 1.00 88.50 267 ALA A C 1
ATOM 2163 O O . ALA A 1 267 ? 5.440 0.763 -36.913 1.00 88.50 267 ALA A O 1
ATOM 2164 N N . VAL A 1 268 ? 4.194 1.300 -35.119 1.00 86.19 268 VAL A N 1
ATOM 2165 C CA . VAL A 1 268 ? 5.139 2.283 -34.575 1.00 86.19 268 VAL A CA 1
ATOM 2166 C C . VAL A 1 268 ? 6.405 1.589 -34.067 1.00 86.19 268 VAL A C 1
ATOM 2168 O O . VAL A 1 268 ? 7.506 2.033 -34.397 1.00 86.19 268 VAL A O 1
ATOM 2171 N N . MET A 1 269 ? 6.281 0.488 -33.322 1.00 86.56 269 MET A N 1
ATOM 2172 C CA . MET A 1 269 ? 7.434 -0.272 -32.824 1.00 86.56 269 MET A CA 1
ATOM 2173 C C . MET A 1 269 ? 8.267 -0.878 -33.952 1.00 86.56 269 MET A C 1
ATOM 2175 O O . MET A 1 269 ? 9.486 -0.704 -33.954 1.00 86.56 269 MET A O 1
ATOM 2179 N N . ASP A 1 270 ? 7.625 -1.441 -34.972 1.00 87.94 270 ASP A N 1
ATOM 2180 C CA . ASP A 1 270 ? 8.304 -1.937 -36.171 1.00 87.94 270 ASP A CA 1
ATOM 2181 C C . ASP A 1 270 ? 9.095 -0.835 -36.890 1.00 87.94 270 ASP A C 1
ATOM 2183 O O . ASP A 1 270 ? 10.177 -1.083 -37.433 1.00 87.94 270 ASP A O 1
ATOM 2187 N N . ALA A 1 271 ? 8.575 0.397 -36.914 1.00 87.31 271 ALA A N 1
ATOM 2188 C CA . ALA A 1 271 ? 9.281 1.534 -37.495 1.00 87.31 271 ALA A CA 1
ATOM 2189 C C . ALA A 1 271 ? 10.542 1.894 -36.691 1.00 87.31 271 ALA A C 1
ATOM 2191 O O . ALA A 1 271 ? 11.593 2.122 -37.293 1.00 87.31 271 ALA A O 1
ATOM 2192 N N . PHE A 1 272 ? 10.477 1.888 -35.356 1.00 85.75 272 PHE A N 1
ATOM 2193 C CA . PHE A 1 272 ? 11.661 2.087 -34.511 1.00 85.75 272 PHE A CA 1
ATOM 2194 C C . PHE A 1 272 ? 12.706 0.988 -34.720 1.00 85.75 272 PHE A C 1
ATOM 2196 O O . PHE A 1 272 ? 13.887 1.301 -34.899 1.00 85.75 272 PHE A O 1
ATOM 2203 N N . THR A 1 273 ? 12.276 -0.275 -34.795 1.00 86.06 273 THR A N 1
ATOM 2204 C CA . THR A 1 273 ? 13.164 -1.411 -35.075 1.00 86.06 273 THR A CA 1
ATOM 2205 C C . THR A 1 273 ? 13.852 -1.263 -36.432 1.00 86.06 273 THR A C 1
ATOM 2207 O O . THR A 1 273 ? 15.067 -1.426 -36.522 1.00 86.06 273 THR A O 1
ATOM 2210 N N . LYS A 1 274 ? 13.122 -0.867 -37.484 1.00 90.19 274 LYS A N 1
ATOM 2211 C CA . LYS A 1 274 ? 13.698 -0.608 -38.822 1.00 90.19 274 LYS A CA 1
ATOM 2212 C C . LYS A 1 274 ? 14.722 0.529 -38.831 1.00 90.19 274 LYS A C 1
ATOM 2214 O O . LYS A 1 274 ? 15.637 0.514 -39.650 1.00 90.19 274 LYS A O 1
ATOM 2219 N N . LEU A 1 275 ? 14.571 1.509 -37.942 1.00 86.94 275 LEU A N 1
ATOM 2220 C CA . LEU A 1 275 ? 15.505 2.625 -37.779 1.00 86.94 275 LEU A CA 1
ATOM 2221 C C . LEU A 1 275 ? 16.693 2.292 -36.860 1.00 86.94 275 LEU A C 1
ATOM 2223 O O . LEU A 1 275 ? 17.514 3.172 -36.606 1.00 86.94 275 LEU A O 1
ATOM 2227 N N . ASN A 1 276 ? 16.807 1.047 -36.376 1.00 82.69 276 ASN A N 1
ATOM 2228 C CA . ASN A 1 276 ? 17.800 0.621 -35.383 1.00 82.69 276 ASN A CA 1
ATOM 2229 C C . ASN A 1 276 ? 17.785 1.490 -34.111 1.00 82.69 276 ASN A C 1
ATOM 2231 O O . ASN A 1 276 ? 18.826 1.721 -33.493 1.00 82.69 276 ASN A O 1
ATOM 2235 N N . ILE A 1 277 ? 16.609 1.992 -33.725 1.00 80.75 277 ILE A N 1
ATOM 2236 C CA . ILE A 1 277 ? 16.433 2.722 -32.471 1.00 80.75 277 ILE A CA 1
ATOM 2237 C C . ILE A 1 277 ? 16.090 1.689 -31.392 1.00 80.75 277 ILE A C 1
ATOM 2239 O O . ILE A 1 277 ? 15.064 1.019 -31.518 1.00 80.75 277 ILE A O 1
ATOM 2243 N N . PRO A 1 278 ? 16.916 1.532 -30.343 1.00 77.75 278 PRO A N 1
ATOM 2244 C CA . PRO A 1 278 ? 16.632 0.583 -29.275 1.00 77.75 278 PRO A CA 1
ATOM 2245 C C . PRO A 1 278 ? 15.410 1.046 -28.472 1.00 77.75 278 PRO A C 1
ATOM 2247 O O . PRO A 1 278 ? 15.334 2.194 -28.028 1.00 77.75 278 PRO A O 1
ATOM 2250 N N . THR A 1 279 ? 14.445 0.144 -28.321 1.00 76.19 279 THR A N 1
ATOM 2251 C CA . THR A 1 279 ? 13.185 0.346 -27.585 1.00 76.19 279 THR A CA 1
ATOM 2252 C C . THR A 1 279 ? 13.048 -0.607 -26.399 1.00 76.19 279 THR A C 1
ATOM 2254 O O . THR A 1 279 ? 12.012 -0.674 -25.741 1.00 76.19 279 THR A O 1
ATOM 2257 N N . ASP A 1 280 ? 14.116 -1.337 -26.102 1.00 73.25 280 ASP A N 1
ATOM 2258 C CA . ASP A 1 280 ? 14.208 -2.366 -25.079 1.00 73.25 280 ASP A CA 1
ATOM 2259 C C . ASP A 1 280 ? 14.457 -1.806 -23.676 1.00 73.25 280 ASP A C 1
ATOM 2261 O O . ASP A 1 280 ? 14.587 -2.591 -22.745 1.00 73.25 280 ASP A O 1
ATOM 2265 N N . ASP A 1 281 ? 14.496 -0.483 -23.483 1.00 78.75 281 ASP A N 1
ATOM 2266 C CA . ASP A 1 281 ? 14.700 0.201 -22.200 1.00 78.75 281 ASP A CA 1
ATOM 2267 C C . ASP A 1 281 ? 13.400 0.839 -21.665 1.00 78.75 281 ASP A C 1
ATOM 2269 O O . ASP A 1 281 ? 13.249 2.054 -21.574 1.00 78.75 281 ASP A O 1
ATOM 2273 N N . THR A 1 282 ? 12.419 0.007 -21.306 1.00 79.56 282 THR A N 1
ATOM 2274 C CA . THR A 1 282 ? 11.201 0.455 -20.609 1.00 79.56 282 THR A CA 1
ATOM 2275 C C . THR A 1 282 ? 11.487 0.971 -19.196 1.00 79.56 282 THR A C 1
ATOM 2277 O O . THR A 1 282 ? 12.069 0.260 -18.371 1.00 79.56 282 THR A O 1
ATOM 2280 N N . MET A 1 283 ? 11.029 2.195 -18.931 1.00 81.88 283 MET A N 1
ATOM 2281 C CA . MET A 1 283 ? 11.110 2.913 -17.656 1.00 81.88 283 MET A CA 1
ATOM 2282 C C . MET A 1 283 ? 9.982 2.503 -16.710 1.00 81.88 283 MET A C 1
ATOM 2284 O O . MET A 1 283 ? 10.215 2.055 -15.584 1.00 81.88 283 MET A O 1
ATOM 2288 N N . ASP A 1 284 ? 8.758 2.683 -17.199 1.00 86.00 284 ASP A N 1
ATOM 2289 C CA . ASP A 1 284 ? 7.514 2.483 -16.484 1.00 86.00 284 ASP A CA 1
ATOM 2290 C C . ASP A 1 284 ? 6.420 2.009 -17.440 1.00 86.00 284 ASP A C 1
ATOM 2292 O O . ASP A 1 284 ? 6.438 2.289 -18.644 1.00 86.00 284 ASP A O 1
ATOM 2296 N N . GLU A 1 285 ? 5.471 1.267 -16.882 1.00 88.25 285 GLU A N 1
ATOM 2297 C CA . GLU A 1 285 ? 4.314 0.756 -17.603 1.00 88.25 285 GLU A CA 1
ATOM 2298 C C . GLU A 1 285 ? 3.063 0.900 -16.746 1.00 88.25 285 GLU A C 1
ATOM 2300 O O . GLU A 1 285 ? 3.077 0.676 -15.535 1.00 88.25 285 GLU A O 1
ATOM 2305 N N . THR A 1 286 ? 1.964 1.305 -17.370 1.00 88.81 286 THR A N 1
ATOM 2306 C CA . THR A 1 286 ? 0.665 1.417 -16.711 1.00 88.81 286 THR A CA 1
ATOM 2307 C C . THR A 1 286 ? -0.262 0.356 -17.257 1.00 88.81 286 THR A C 1
ATOM 2309 O O . THR A 1 286 ? -0.544 0.351 -18.453 1.00 88.81 286 THR A O 1
ATOM 2312 N N . CYS A 1 287 ? -0.797 -0.487 -16.379 1.00 87.81 287 CYS A N 1
ATOM 2313 C CA . CYS A 1 287 ? -1.803 -1.476 -16.739 1.00 87.81 287 CYS A CA 1
ATOM 2314 C C . CYS A 1 287 ? -3.153 -1.182 -16.072 1.00 87.81 287 CYS A C 1
ATOM 2316 O O . CYS A 1 287 ? -3.253 -0.396 -15.116 1.00 87.81 287 CYS A O 1
ATOM 2318 N N . TYR A 1 288 ? -4.208 -1.788 -16.607 1.00 90.06 288 TYR A N 1
ATOM 2319 C CA . TYR A 1 288 ? -5.554 -1.778 -16.042 1.00 90.06 288 TYR A CA 1
ATOM 2320 C C . TYR A 1 288 ? -6.068 -3.206 -15.905 1.00 90.06 288 TYR A C 1
ATOM 2322 O O . TYR A 1 288 ? -5.841 -4.041 -16.776 1.00 90.06 288 TYR A O 1
ATOM 2330 N N . PHE A 1 289 ? -6.777 -3.479 -14.817 1.00 90.00 289 PHE A N 1
ATOM 2331 C CA . PHE A 1 289 ? -7.367 -4.788 -14.560 1.00 90.00 289 PHE A CA 1
ATOM 2332 C C . PHE A 1 289 ? -8.690 -4.654 -13.805 1.00 90.00 289 PHE A C 1
ATOM 2334 O O . PHE A 1 289 ? -8.927 -3.671 -13.090 1.00 90.00 289 PHE A O 1
ATOM 2341 N N . SER A 1 290 ? -9.534 -5.672 -13.955 1.00 90.44 290 SER A N 1
ATOM 2342 C CA . SER A 1 290 ? -10.743 -5.868 -13.158 1.00 90.44 290 SER A CA 1
ATOM 2343 C C . SER A 1 290 ? -10.525 -7.010 -12.177 1.00 90.44 290 SER A C 1
ATOM 2345 O O . SER A 1 290 ? -10.145 -8.110 -12.567 1.00 90.44 290 SER A O 1
ATOM 2347 N N . TYR A 1 291 ? -10.811 -6.762 -10.904 1.00 91.00 291 TYR A N 1
ATOM 2348 C CA . TYR A 1 291 ? -10.754 -7.762 -9.846 1.00 91.00 291 TYR A CA 1
ATOM 2349 C C . TYR A 1 291 ? -12.131 -7.937 -9.207 1.00 91.00 291 TYR A C 1
ATOM 2351 O O . TYR A 1 291 ? -12.743 -6.966 -8.755 1.00 91.00 291 TYR A O 1
ATOM 2359 N N . SER A 1 292 ? -12.610 -9.178 -9.148 1.00 91.31 292 SER A N 1
ATOM 2360 C CA . SER A 1 292 ? -13.839 -9.534 -8.440 1.00 91.31 292 SER A CA 1
ATOM 2361 C C . SER A 1 292 ? -13.487 -10.011 -7.037 1.00 91.31 292 SER A C 1
ATOM 2363 O O . SER A 1 292 ? -12.905 -11.080 -6.876 1.00 91.31 292 SER A O 1
ATOM 2365 N N . ASP A 1 293 ? -13.859 -9.235 -6.020 1.00 91.12 293 ASP A N 1
ATOM 2366 C CA . ASP A 1 293 ? -13.607 -9.599 -4.627 1.00 91.12 293 ASP A CA 1
ATOM 2367 C C . ASP A 1 293 ? -14.443 -10.830 -4.233 1.00 91.12 293 ASP A C 1
ATOM 2369 O O . ASP A 1 293 ? -15.674 -10.765 -4.302 1.00 91.12 293 ASP A O 1
ATOM 2373 N N . PRO A 1 294 ? -13.822 -11.942 -3.802 1.00 88.69 294 PRO A N 1
ATOM 2374 C CA . PRO A 1 294 ? -14.533 -13.196 -3.558 1.00 88.69 294 PRO A CA 1
ATOM 2375 C C . PRO A 1 294 ? -15.502 -13.127 -2.371 1.00 88.69 294 PRO A C 1
ATOM 2377 O O . PRO A 1 294 ? -16.491 -13.854 -2.354 1.00 88.69 294 PRO A O 1
ATOM 2380 N N . VAL A 1 295 ? -15.254 -12.250 -1.391 1.00 91.25 295 VAL A N 1
ATOM 2381 C CA . VAL A 1 295 ? -16.094 -12.134 -0.186 1.00 91.25 295 VAL A CA 1
ATOM 2382 C C . VAL A 1 295 ? -17.323 -11.262 -0.452 1.00 91.25 295 VAL A C 1
ATOM 2384 O O . VAL A 1 295 ? -18.460 -11.665 -0.192 1.00 91.25 295 VAL A O 1
ATOM 2387 N N . SER A 1 296 ? -17.131 -10.051 -0.984 1.00 89.00 296 SER A N 1
ATOM 2388 C CA . SER A 1 296 ? -18.254 -9.148 -1.268 1.00 89.00 296 SER A CA 1
ATOM 2389 C C . SER A 1 296 ? -18.976 -9.470 -2.581 1.00 89.00 296 SER A C 1
ATOM 2391 O O . SER A 1 296 ? -20.175 -9.195 -2.681 1.00 89.00 296 SER A O 1
ATOM 2393 N N . GLY A 1 297 ? -18.286 -10.073 -3.556 1.00 88.19 297 GLY A N 1
ATOM 2394 C CA . GLY A 1 297 ? -18.765 -10.285 -4.927 1.00 88.19 297 GLY A CA 1
ATOM 2395 C C . GLY A 1 297 ? -18.708 -9.025 -5.798 1.00 88.19 297 GLY A C 1
ATOM 2396 O O . GLY A 1 297 ? -19.311 -8.978 -6.871 1.00 88.19 297 GLY A O 1
ATOM 2397 N N . LEU A 1 298 ? -18.048 -7.965 -5.327 1.00 90.69 298 LEU A N 1
ATOM 2398 C CA . LEU A 1 298 ? -17.952 -6.693 -6.033 1.00 90.69 298 LEU A CA 1
ATOM 2399 C C . LEU A 1 298 ? -16.806 -6.698 -7.045 1.00 90.69 298 LEU A C 1
ATOM 2401 O O . LEU A 1 298 ? -15.687 -7.086 -6.726 1.00 90.69 298 LEU A O 1
ATOM 2405 N N . GLU A 1 299 ? -17.076 -6.165 -8.237 1.00 90.56 299 GLU A N 1
ATOM 2406 C CA . GLU A 1 299 ? -16.054 -5.912 -9.251 1.00 90.56 299 GLU A CA 1
ATOM 2407 C C . GLU A 1 299 ? -15.418 -4.521 -9.075 1.00 90.56 299 GLU A C 1
ATOM 2409 O O . GLU A 1 299 ? -16.102 -3.483 -8.947 1.00 90.56 299 GLU A O 1
ATOM 2414 N N . TYR A 1 300 ? -14.087 -4.519 -9.086 1.00 89.38 300 TYR A N 1
ATOM 2415 C CA . TYR A 1 300 ? -13.213 -3.372 -8.906 1.00 89.38 300 TYR A CA 1
ATOM 2416 C C . TYR A 1 300 ? -12.293 -3.209 -10.106 1.00 89.38 300 TYR A C 1
ATOM 2418 O O . TYR A 1 300 ? -11.435 -4.043 -10.360 1.00 89.38 300 TYR A O 1
ATOM 2426 N N . GLU A 1 301 ? -12.427 -2.075 -10.779 1.00 89.25 301 GLU A N 1
ATOM 2427 C CA . GLU A 1 301 ? -11.482 -1.640 -11.798 1.00 89.25 301 GLU A CA 1
ATOM 2428 C C . GLU A 1 301 ? -10.348 -0.861 -11.127 1.00 89.25 301 GLU A C 1
ATOM 2430 O O . GLU A 1 301 ? -10.589 0.105 -10.384 1.00 89.25 301 GLU A O 1
ATOM 2435 N N . ALA A 1 302 ? -9.113 -1.273 -11.391 1.00 90.31 302 ALA A N 1
ATOM 2436 C CA . ALA A 1 302 ? -7.914 -0.610 -10.910 1.00 90.31 302 ALA A CA 1
ATOM 2437 C C . ALA A 1 302 ? -6.933 -0.386 -12.060 1.00 90.31 302 ALA A C 1
ATOM 2439 O O . ALA A 1 302 ? -6.941 -1.080 -13.072 1.00 90.31 302 ALA A O 1
ATOM 2440 N N . SER A 1 303 ? -6.080 0.618 -11.892 1.00 90.56 303 SER A N 1
ATOM 2441 C CA . SER A 1 303 ? -4.962 0.856 -12.791 1.00 90.56 303 SER A CA 1
ATOM 2442 C C . SER A 1 303 ? -3.736 1.204 -11.971 1.00 90.56 303 SER A C 1
ATOM 2444 O O . SER A 1 303 ? -3.821 2.013 -11.034 1.00 90.56 303 SER A O 1
ATOM 2446 N N . VAL A 1 304 ? -2.630 0.548 -12.308 1.00 92.19 304 VAL A N 1
ATOM 2447 C CA . VAL A 1 304 ? -1.359 0.634 -11.599 1.00 92.19 304 VAL A CA 1
ATOM 2448 C C . VAL A 1 304 ? -0.255 0.964 -12.591 1.00 92.19 304 VAL A C 1
ATOM 2450 O O . VAL A 1 304 ? -0.113 0.320 -13.625 1.00 92.19 304 VAL A O 1
ATOM 2453 N N . CYS A 1 305 ? 0.499 2.003 -12.266 1.00 91.69 305 CYS A N 1
ATOM 2454 C CA . CYS A 1 305 ? 1.754 2.354 -12.900 1.00 91.69 305 CYS A CA 1
ATOM 2455 C C . CYS A 1 305 ? 2.887 1.673 -12.131 1.00 91.69 305 CYS A C 1
ATOM 2457 O O . CYS A 1 305 ? 2.992 1.820 -10.908 1.00 91.69 305 CYS A O 1
ATOM 2459 N N . ILE A 1 306 ? 3.701 0.912 -12.847 1.00 91.81 306 ILE A N 1
ATOM 2460 C CA . ILE A 1 306 ? 4.832 0.154 -12.335 1.00 91.81 306 ILE A CA 1
ATOM 2461 C C . ILE A 1 306 ? 6.098 0.823 -12.850 1.00 91.81 306 ILE A C 1
ATOM 2463 O O . ILE A 1 306 ? 6.399 0.762 -14.037 1.00 91.81 306 ILE A O 1
ATOM 2467 N N . ASP A 1 307 ? 6.843 1.453 -11.951 1.00 88.31 307 ASP A N 1
ATOM 2468 C CA . ASP A 1 307 ? 8.178 1.967 -12.230 1.00 88.31 307 ASP A CA 1
ATOM 2469 C C . ASP A 1 307 ? 9.178 0.822 -12.044 1.00 88.31 307 ASP A C 1
ATOM 2471 O O . ASP A 1 307 ? 9.485 0.407 -10.917 1.00 88.31 307 ASP A O 1
ATOM 2475 N N . ILE A 1 308 ? 9.656 0.291 -13.171 1.00 86.38 308 ILE A N 1
ATOM 2476 C CA . ILE A 1 308 ? 10.534 -0.881 -13.219 1.00 86.38 308 ILE A CA 1
ATOM 2477 C C . ILE A 1 308 ? 11.886 -0.532 -12.591 1.00 86.38 308 ILE A C 1
ATOM 2479 O O . ILE A 1 308 ? 12.415 -1.287 -11.772 1.00 86.38 30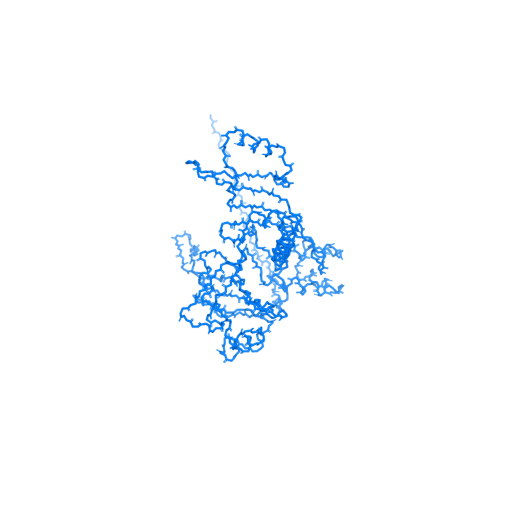8 ILE A O 1
ATOM 2483 N N . ARG A 1 309 ? 12.422 0.654 -12.905 1.00 83.12 309 ARG A N 1
ATOM 2484 C CA . ARG A 1 309 ? 13.743 1.096 -12.433 1.00 83.12 309 ARG A CA 1
ATOM 2485 C C . ARG A 1 309 ? 13.787 1.286 -10.925 1.00 83.12 309 ARG A C 1
ATOM 2487 O O . ARG A 1 309 ? 14.765 0.903 -10.284 1.00 83.12 309 ARG A O 1
ATOM 2494 N N . ASN A 1 310 ? 12.735 1.865 -10.358 1.00 84.69 310 ASN A N 1
ATOM 2495 C CA . ASN A 1 310 ? 12.672 2.174 -8.934 1.00 84.69 310 ASN A CA 1
ATOM 2496 C C . ASN A 1 310 ? 11.923 1.124 -8.109 1.00 84.69 310 ASN A C 1
ATOM 2498 O O . ASN A 1 310 ? 11.782 1.336 -6.899 1.00 84.69 310 ASN A O 1
ATOM 2502 N N . SER A 1 311 ? 11.448 0.038 -8.736 1.00 86.12 311 SER A N 1
ATOM 2503 C CA . SER A 1 311 ? 10.651 -1.028 -8.108 1.00 86.12 311 SER A CA 1
ATOM 2504 C C . SER A 1 311 ? 9.511 -0.452 -7.259 1.00 86.12 311 SER A C 1
ATOM 2506 O O . SER A 1 311 ? 9.415 -0.677 -6.050 1.00 86.12 311 SER A O 1
ATOM 2508 N N . PHE A 1 312 ? 8.708 0.406 -7.889 1.00 89.25 312 PHE A N 1
ATOM 2509 C CA . PHE A 1 312 ? 7.706 1.234 -7.224 1.00 89.25 312 PHE A CA 1
ATOM 2510 C C . PHE A 1 312 ? 6.360 1.155 -7.942 1.00 89.25 312 PHE A C 1
ATOM 2512 O O . PHE A 1 312 ? 6.295 1.257 -9.162 1.00 89.25 312 PHE A O 1
ATOM 2519 N N . PHE A 1 313 ? 5.278 1.023 -7.175 1.00 92.62 313 PHE A N 1
ATOM 2520 C CA . PHE A 1 313 ? 3.928 0.870 -7.709 1.00 92.62 313 PHE A CA 1
ATOM 2521 C C . PHE A 1 313 ? 3.070 2.070 -7.313 1.00 92.62 313 PHE A C 1
ATOM 2523 O O . PHE A 1 313 ? 2.975 2.426 -6.134 1.00 92.62 313 PHE A O 1
ATOM 2530 N N . THR A 1 314 ? 2.408 2.683 -8.292 1.00 94.38 314 THR A N 1
ATOM 2531 C CA . THR A 1 314 ? 1.477 3.796 -8.081 1.00 94.38 314 THR A CA 1
ATOM 2532 C C . THR A 1 314 ? 0.136 3.501 -8.720 1.00 94.38 314 THR A C 1
ATOM 2534 O O . THR A 1 314 ? 0.004 3.448 -9.936 1.00 94.38 314 THR A O 1
ATOM 2537 N N . PHE A 1 315 ? -0.900 3.395 -7.903 1.00 92.94 315 PHE A N 1
ATOM 2538 C CA . PHE A 1 315 ? -2.272 3.346 -8.377 1.00 92.94 315 PHE A CA 1
ATOM 2539 C C . PHE A 1 315 ? -2.750 4.741 -8.794 1.00 92.94 315 PHE A C 1
ATOM 2541 O O . PHE A 1 315 ? -2.457 5.752 -8.144 1.00 92.94 315 PHE A O 1
ATOM 2548 N N . ASN A 1 316 ? -3.566 4.803 -9.845 1.00 89.62 316 ASN A N 1
ATOM 2549 C CA . ASN A 1 316 ? -4.144 6.068 -10.316 1.00 89.62 316 ASN A CA 1
ATOM 2550 C C . ASN A 1 316 ? -5.067 6.725 -9.276 1.00 89.62 316 ASN A C 1
ATOM 2552 O O . ASN A 1 316 ? -5.173 7.951 -9.198 1.00 89.62 316 ASN A O 1
ATOM 2556 N N . SER A 1 317 ? -5.695 5.921 -8.418 1.00 90.25 317 SER A N 1
ATOM 2557 C CA . SER A 1 317 ? -6.487 6.386 -7.279 1.00 90.25 317 SER A CA 1
ATOM 2558 C C . SER A 1 317 ? -6.208 5.529 -6.046 1.00 90.25 317 SER A C 1
ATOM 2560 O O . SER A 1 317 ? -5.548 4.501 -6.141 1.00 90.25 317 SER A O 1
ATOM 2562 N N . ARG A 1 318 ? -6.683 5.955 -4.869 1.00 90.69 318 ARG A N 1
ATOM 2563 C CA . ARG A 1 318 ? -6.578 5.125 -3.663 1.00 90.69 318 ARG A CA 1
ATOM 2564 C C . ARG A 1 318 ? -7.409 3.857 -3.840 1.00 90.69 318 ARG A C 1
ATOM 2566 O O . ARG A 1 318 ? -8.615 3.949 -4.081 1.00 90.69 318 ARG A O 1
ATOM 2573 N N . VAL A 1 319 ? -6.770 2.708 -3.664 1.00 92.56 319 VAL A N 1
ATOM 2574 C CA . VAL A 1 319 ? -7.398 1.391 -3.766 1.00 92.56 319 VAL A CA 1
ATOM 2575 C C . VAL A 1 319 ? -7.502 0.721 -2.389 1.00 92.56 319 VAL A C 1
ATOM 2577 O O . VAL A 1 319 ? -6.705 1.034 -1.497 1.00 92.56 319 VAL A O 1
ATOM 2580 N N . PRO A 1 320 ? -8.499 -0.156 -2.175 1.00 93.31 320 PRO A N 1
ATOM 2581 C CA . PRO A 1 320 ? -8.619 -0.959 -0.957 1.00 93.31 320 PRO A CA 1
ATOM 2582 C C . PRO A 1 320 ? -7.490 -1.979 -0.809 1.00 93.31 320 PRO A C 1
ATOM 2584 O O . PRO A 1 320 ? -6.852 -2.356 -1.789 1.00 93.31 320 PRO A O 1
ATOM 2587 N N . ASP A 1 321 ? -7.302 -2.468 0.415 1.00 92.62 321 ASP A N 1
ATOM 2588 C CA . ASP A 1 321 ? -6.240 -3.414 0.770 1.00 92.62 321 ASP A CA 1
ATOM 2589 C C . ASP A 1 321 ? -6.242 -4.699 -0.076 1.00 92.62 321 ASP A C 1
ATOM 2591 O O . ASP A 1 321 ? -5.190 -5.085 -0.571 1.00 92.62 321 ASP A O 1
ATOM 2595 N N . PHE A 1 322 ? -7.402 -5.309 -0.343 1.00 91.44 322 PHE A N 1
ATOM 2596 C CA . PHE A 1 322 ? -7.476 -6.516 -1.180 1.00 91.44 322 PHE A CA 1
ATOM 2597 C C .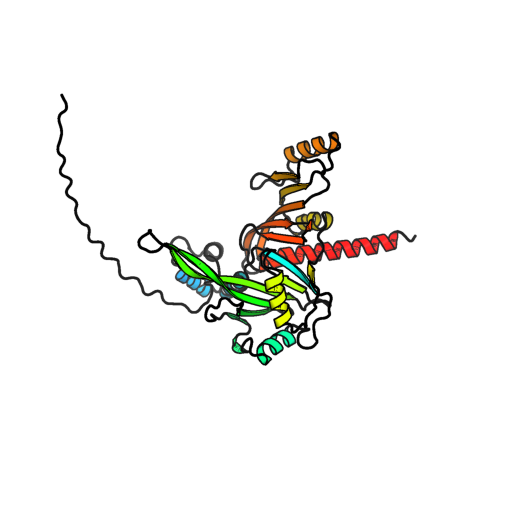 PHE A 1 322 ? -6.965 -6.311 -2.619 1.00 91.44 322 PHE A C 1
ATOM 2599 O O . PHE A 1 322 ? -6.446 -7.253 -3.204 1.00 91.44 322 PHE A O 1
ATOM 2606 N N . ILE A 1 323 ? -7.058 -5.100 -3.193 1.00 93.25 323 ILE A N 1
ATOM 2607 C CA . ILE A 1 323 ? -6.473 -4.816 -4.518 1.00 93.25 323 ILE A CA 1
ATOM 2608 C C . ILE A 1 323 ? -4.952 -4.797 -4.424 1.00 93.25 323 ILE A C 1
ATOM 2610 O O . ILE A 1 323 ? -4.270 -5.338 -5.290 1.00 93.25 323 ILE A O 1
ATOM 2614 N N . VAL A 1 324 ? -4.418 -4.180 -3.368 1.00 93.00 324 VAL A N 1
ATOM 2615 C CA . VAL A 1 324 ? -2.973 -4.143 -3.129 1.00 93.00 324 VAL A CA 1
ATOM 2616 C C . VAL A 1 324 ? -2.446 -5.560 -2.896 1.00 93.00 324 VAL A C 1
ATOM 2618 O O . VAL A 1 324 ? -1.467 -5.943 -3.529 1.00 93.00 324 VAL A O 1
ATOM 2621 N N . LYS A 1 325 ? -3.142 -6.358 -2.073 1.00 91.31 325 LYS A N 1
ATOM 2622 C CA . LYS A 1 325 ? -2.837 -7.777 -1.843 1.00 91.31 325 LYS A CA 1
ATOM 2623 C C . LYS A 1 325 ? -2.855 -8.580 -3.140 1.00 91.31 325 LYS A C 1
ATOM 2625 O O . LYS A 1 325 ? -1.895 -9.289 -3.391 1.00 91.31 325 LYS A O 1
ATOM 2630 N N . HIS A 1 326 ? -3.867 -8.409 -3.991 1.00 91.81 326 HIS A N 1
ATOM 2631 C CA . HIS A 1 326 ? -3.938 -9.103 -5.279 1.00 91.81 326 HIS A CA 1
ATOM 2632 C C . HIS A 1 326 ? -2.720 -8.808 -6.173 1.00 91.81 326 HIS A C 1
ATOM 2634 O O . HIS A 1 326 ? -2.121 -9.726 -6.731 1.00 91.81 326 HIS A O 1
ATOM 2640 N N . VAL A 1 327 ? -2.294 -7.540 -6.252 1.00 91.94 327 VAL A N 1
ATOM 2641 C CA . VAL A 1 327 ? -1.070 -7.160 -6.980 1.00 91.94 327 VAL A CA 1
ATOM 2642 C C . VAL A 1 327 ? 0.174 -7.773 -6.332 1.00 91.94 327 VAL A C 1
ATOM 2644 O O . VAL A 1 327 ? 1.027 -8.305 -7.036 1.00 91.94 327 VAL A O 1
ATOM 2647 N N . MET A 1 328 ?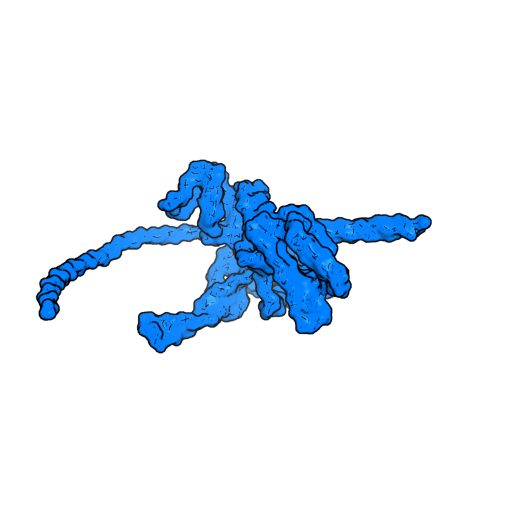 0.280 -7.740 -5.001 1.00 90.50 328 MET A N 1
ATOM 2648 C CA . MET A 1 328 ? 1.401 -8.348 -4.275 1.00 90.50 328 MET A CA 1
ATOM 2649 C C . MET A 1 328 ? 1.488 -9.862 -4.471 1.00 90.50 328 MET A C 1
ATOM 2651 O O . MET A 1 328 ? 2.572 -10.380 -4.722 1.00 90.50 328 MET A O 1
ATOM 2655 N N . GLU A 1 329 ? 0.368 -10.572 -4.368 1.00 89.62 329 GLU A N 1
ATOM 2656 C CA . GLU A 1 329 ? 0.280 -12.013 -4.613 1.00 89.62 329 GLU A CA 1
ATOM 2657 C C . GLU A 1 329 ? 0.705 -12.347 -6.042 1.00 89.62 329 GLU A C 1
ATOM 2659 O O . GLU A 1 329 ? 1.487 -13.275 -6.237 1.00 89.62 329 GLU A O 1
ATOM 2664 N N . GLY A 1 330 ? 0.277 -11.543 -7.021 1.00 89.75 330 GLY A N 1
ATOM 2665 C CA . GLY A 1 330 ? 0.730 -11.670 -8.404 1.00 89.75 330 GLY A CA 1
ATOM 2666 C C . GLY A 1 330 ? 2.246 -11.519 -8.542 1.00 89.75 330 GLY A C 1
ATOM 2667 O O . GLY A 1 330 ? 2.887 -12.354 -9.176 1.00 89.75 330 GLY A O 1
ATOM 2668 N N . ILE A 1 331 ? 2.840 -10.507 -7.899 1.00 89.38 331 ILE A N 1
ATOM 2669 C CA . ILE A 1 331 ? 4.295 -10.278 -7.928 1.00 89.38 331 ILE A CA 1
ATOM 2670 C C . ILE A 1 331 ? 5.047 -11.498 -7.381 1.00 89.38 331 ILE A C 1
ATOM 2672 O O . ILE A 1 331 ? 5.984 -11.984 -8.015 1.00 89.38 331 ILE A O 1
ATOM 2676 N N . TRP A 1 332 ? 4.637 -12.009 -6.218 1.00 87.75 332 TRP A N 1
ATOM 2677 C CA . TRP A 1 332 ? 5.296 -13.162 -5.603 1.00 87.75 332 TRP A CA 1
ATOM 2678 C C . TRP A 1 332 ? 5.102 -14.445 -6.407 1.00 87.75 332 TRP A C 1
ATOM 2680 O O . TRP A 1 332 ? 6.053 -15.210 -6.547 1.00 87.75 332 TRP A O 1
ATOM 2690 N N . ALA A 1 333 ? 3.911 -14.665 -6.970 1.00 88.50 333 ALA A N 1
ATOM 2691 C CA . ALA A 1 333 ? 3.640 -15.821 -7.820 1.00 88.50 333 ALA A CA 1
ATOM 2692 C C . ALA A 1 333 ? 4.587 -15.861 -9.029 1.00 88.50 333 ALA A C 1
ATOM 2694 O O . ALA A 1 333 ? 5.205 -16.895 -9.283 1.00 88.50 333 ALA A O 1
ATOM 2695 N N . VAL A 1 334 ? 4.765 -14.723 -9.707 1.00 89.50 334 VAL A N 1
ATOM 2696 C CA . VAL A 1 334 ? 5.677 -14.598 -10.854 1.00 89.50 334 VAL A CA 1
ATOM 2697 C C . VAL A 1 334 ? 7.126 -14.867 -10.457 1.00 89.50 334 VAL A C 1
ATOM 2699 O O . VAL A 1 334 ? 7.839 -15.578 -11.162 1.00 89.50 334 VAL A O 1
ATOM 2702 N N . ILE A 1 335 ? 7.575 -14.322 -9.326 1.00 87.25 335 ILE A N 1
ATOM 2703 C CA . ILE A 1 335 ? 8.957 -14.509 -8.863 1.00 87.25 335 ILE A CA 1
ATOM 2704 C C . ILE A 1 335 ? 9.233 -15.974 -8.548 1.00 87.25 335 ILE A C 1
ATOM 2706 O O . ILE A 1 335 ? 10.215 -16.525 -9.039 1.00 87.25 335 ILE A O 1
ATOM 2710 N N . ILE A 1 336 ? 8.337 -16.621 -7.801 1.00 86.12 336 ILE A N 1
ATOM 2711 C CA . ILE A 1 336 ? 8.458 -18.043 -7.463 1.00 86.12 336 ILE A CA 1
ATOM 2712 C C . ILE A 1 336 ? 8.489 -18.899 -8.737 1.00 86.12 336 ILE A C 1
ATOM 2714 O O . ILE A 1 336 ? 9.238 -19.872 -8.816 1.00 86.12 336 ILE A O 1
ATOM 2718 N N . GLU A 1 337 ? 7.682 -18.558 -9.741 1.00 87.00 337 GLU A N 1
ATOM 2719 C CA . GLU A 1 337 ? 7.669 -19.260 -11.024 1.00 87.00 337 GLU A CA 1
ATOM 2720 C C . GLU A 1 337 ? 9.002 -19.115 -11.777 1.00 87.00 337 GLU A C 1
ATOM 2722 O O . GLU A 1 337 ? 9.559 -20.110 -12.246 1.00 87.00 337 GLU A O 1
ATOM 2727 N N . LEU A 1 338 ? 9.546 -17.898 -11.862 1.00 85.31 338 LEU A N 1
ATOM 2728 C CA . LEU A 1 338 ? 10.830 -17.636 -12.519 1.00 85.31 338 LEU A CA 1
ATOM 2729 C C . LEU A 1 338 ? 11.995 -18.343 -11.811 1.00 85.31 338 LEU A C 1
ATOM 2731 O O . LEU A 1 338 ? 12.834 -18.969 -12.465 1.00 85.31 338 LEU A O 1
ATOM 2735 N N . GLU A 1 339 ? 12.016 -18.322 -10.479 1.00 83.38 339 GLU A N 1
ATOM 2736 C CA . GLU A 1 339 ? 13.014 -19.038 -9.680 1.00 83.38 339 GLU A CA 1
ATOM 2737 C C . GLU A 1 339 ? 12.938 -20.556 -9.910 1.00 83.38 339 GLU A C 1
ATOM 2739 O O . GLU A 1 339 ? 13.957 -21.201 -10.151 1.00 83.38 339 GLU A O 1
ATOM 2744 N N . ARG A 1 340 ? 11.739 -21.147 -9.950 1.00 81.06 340 ARG A N 1
ATOM 2745 C CA . ARG A 1 340 ? 11.577 -22.584 -10.250 1.00 81.06 340 ARG A CA 1
ATOM 2746 C C . ARG A 1 340 ? 12.036 -22.959 -11.660 1.00 81.06 340 ARG A C 1
ATOM 2748 O O . ARG A 1 340 ? 12.683 -23.994 -11.841 1.00 81.06 340 ARG A O 1
ATOM 2755 N N . ASN A 1 341 ? 11.719 -22.130 -12.652 1.00 77.25 341 ASN A N 1
ATOM 2756 C CA . ASN A 1 341 ? 12.089 -22.392 -14.042 1.00 77.25 341 ASN A CA 1
ATOM 2757 C C . ASN A 1 341 ? 13.608 -22.308 -14.250 1.00 77.25 341 ASN A C 1
ATOM 2759 O O . ASN A 1 341 ? 14.172 -23.155 -14.939 1.00 77.25 341 ASN A O 1
ATOM 2763 N N . SER A 1 342 ? 14.279 -21.351 -13.602 1.00 71.44 342 SER A N 1
ATOM 2764 C CA . SER A 1 342 ? 15.745 -21.231 -13.655 1.00 71.44 342 SER A CA 1
ATOM 2765 C C . SER A 1 342 ? 16.471 -22.420 -13.013 1.00 71.44 342 SER A C 1
ATOM 2767 O O . SER A 1 342 ? 17.440 -22.916 -13.584 1.00 71.44 342 SER A O 1
ATOM 2769 N N . ILE A 1 343 ? 15.965 -22.952 -11.894 1.00 68.69 343 ILE A N 1
ATOM 2770 C CA . ILE A 1 343 ? 16.506 -24.173 -11.266 1.00 68.69 343 ILE A CA 1
ATOM 2771 C C . ILE A 1 343 ? 16.326 -25.389 -12.187 1.00 68.69 343 ILE A C 1
ATOM 2773 O O . ILE A 1 343 ? 17.234 -26.204 -12.330 1.00 68.69 343 ILE A O 1
ATOM 2777 N N . THR A 1 344 ? 15.172 -25.497 -12.850 1.00 61.91 344 THR A N 1
ATOM 2778 C CA . THR A 1 344 ? 14.875 -26.614 -13.763 1.00 61.91 344 THR A CA 1
ATOM 2779 C C . THR A 1 344 ? 15.739 -26.560 -15.028 1.00 61.91 344 THR A C 1
ATOM 2781 O O . THR A 1 344 ? 16.203 -27.594 -15.499 1.00 61.91 344 THR A O 1
ATOM 2784 N N . GLN A 1 345 ? 16.010 -25.363 -15.557 1.00 57.81 345 GLN A N 1
ATOM 2785 C CA . GLN A 1 345 ? 16.905 -25.175 -16.705 1.00 57.81 345 GLN A CA 1
ATOM 2786 C C . GLN A 1 345 ? 18.378 -25.406 -16.349 1.00 57.81 345 GLN A C 1
ATOM 2788 O O . GLN A 1 345 ? 19.102 -25.983 -17.154 1.00 57.81 345 GLN A O 1
ATOM 2793 N N . ALA A 1 346 ? 18.813 -25.022 -15.145 1.00 57.44 346 ALA A N 1
ATOM 2794 C CA . ALA A 1 346 ? 20.155 -25.335 -14.657 1.00 57.44 346 ALA A CA 1
ATOM 2795 C C . ALA A 1 346 ? 20.366 -26.851 -14.490 1.00 57.44 346 ALA A C 1
ATOM 2797 O O . ALA A 1 346 ? 21.428 -27.357 -14.828 1.00 57.44 346 ALA A O 1
ATOM 2798 N N . ALA A 1 347 ? 19.341 -27.588 -14.051 1.00 53.66 347 ALA A N 1
ATOM 2799 C CA . ALA A 1 347 ? 19.398 -29.046 -13.935 1.00 53.66 347 ALA A CA 1
ATOM 2800 C C . ALA A 1 347 ? 19.359 -29.785 -15.289 1.00 53.66 347 ALA A C 1
ATOM 2802 O O . ALA A 1 347 ? 19.812 -30.920 -15.368 1.00 53.66 347 ALA A O 1
ATOM 2803 N N . ALA A 1 348 ? 18.823 -29.161 -16.344 1.00 53.62 348 ALA A N 1
ATOM 2804 C CA . ALA A 1 348 ? 18.753 -29.732 -17.693 1.00 53.62 348 ALA A CA 1
ATOM 2805 C C . ALA A 1 348 ? 19.947 -29.351 -18.595 1.00 53.62 348 ALA A C 1
ATOM 2807 O O . ALA A 1 348 ? 20.064 -29.870 -19.700 1.00 53.62 348 ALA A O 1
ATOM 2808 N N . GLY A 1 349 ? 20.803 -28.421 -18.157 1.00 44.59 349 GLY A N 1
ATOM 2809 C CA . GLY A 1 349 ? 22.004 -27.981 -18.880 1.00 44.59 349 GLY A CA 1
ATOM 2810 C C . GLY A 1 349 ? 23.297 -28.706 -18.487 1.00 44.59 349 GLY A C 1
ATOM 2811 O O . GLY A 1 349 ? 24.337 -28.400 -19.062 1.00 44.59 349 GLY A O 1
ATOM 2812 N N . ASP A 1 350 ? 23.224 -29.635 -17.529 1.00 42.50 350 ASP A N 1
ATOM 2813 C CA . ASP A 1 350 ? 24.344 -30.441 -17.012 1.00 42.50 350 ASP A CA 1
ATOM 2814 C C . ASP A 1 350 ? 24.332 -31.904 -17.537 1.00 42.50 350 ASP A C 1
ATOM 2816 O O . ASP A 1 350 ? 24.996 -32.768 -16.959 1.00 42.50 350 ASP A O 1
ATOM 2820 N N . GLU A 1 351 ? 23.602 -32.199 -18.627 1.00 38.78 351 GLU A N 1
ATOM 2821 C CA . GLU A 1 351 ? 23.641 -33.501 -19.339 1.00 38.78 351 GLU A CA 1
ATOM 2822 C C . GLU A 1 351 ? 24.548 -33.510 -20.578 1.00 38.78 351 GLU A C 1
ATOM 2824 O O . GLU A 1 351 ? 24.430 -32.597 -21.432 1.00 38.78 351 GLU A O 1
#

pLDDT: mean 83.87, std 17.55, range [25.03, 97.81]

Foldseek 3Di:
DDDDDDDDDDDDPDPDDPDPPDPPPPDDPQQPLQDLVVLCLLCVVVVHDDPPDDSVVSVVVCVVVVVVQLSNVRRVQSLAWFQKKFKKFWPDQQDPCQLFQVSLVVLCCVVVLDPPVQEQHFADDDAAQDKHWGHWYDDPRKIKTKIKHWDWDWDQDPVNPDIDIDTDIDIWMWMWHSPDPTIMIMTRDDPVCCVVVVVVVCVSSPHDPPIDMATPDQFDPQLVVQLCVLQVKAWAKWWFAWPPPPGIDIDGDDVPDRLVPDPVNVVVVVVCVVVVTDRNHIQKTKIWHWDQDPSSRDIDIWIWIAGNRRRMIGTPDTDTNVVVVSSVVSSVVSVVVVVVVVVVVVVVVPD

Organism: Bacillus cereus (NCBI:txid1396)

Sequence (351 aa):
MIAYFKCDVYLRLITYEPAPRKERQVLPIPYSNVADKYINKLARQNGIKSRSRDRVDVIEDLLQQGHKEKLDHLSSNFQYVGKYLTLCKIEQLFPDIANTAQKFLRKLVDERRINESQIDNEWRPTLSLDIQLCAVRRDGGTVYLKLVEGKKTTIPSSDGYGSRPSVYPKFTVIIVHFNNEDPIIELRCATSEQEKYMNFAMELIGFGKPYKWHKTPKLTKEIVSKLYEVLRAGVAARHISIPTGLGGIQMYGQKGVDLDHDDTYTAVMDAFTKLNIPTDDTMDETCYFSYSDPVSGLEYEASVCIDIRNSFFTFNSRVPDFIVKHVMEGIWAVIIELERNSITQAAAGDE

Secondary structure (DSSP, 8-state):
-PPPPP----------PPPP--------STTTTS-HHHHHHHHHHTT---TTS-HHHHHHHHHHTT-HHHHHHHHHHHHT-EEEEEEEEESSPPPTTTSSHHHHHHHHHHTTSS-GGGBTEE------SS-EEEEEEEETTEEEEEEEEEEEEEEE-TTSS-EEEEEEEEEEEEEEE-SSSS-EEEE-S-GGGHHHHHHHHHHHHTPPSS--EEEES---HHHHHHHHHHHT-EEEEEEEE-SSTT-EEEEEPPTT--GGG-HHHHHHHHHHHHTT-----EEEEEEEEEEE-TTT--EEEEEEEEETTTTEEEEEEEE-HHHHHHHHHHHHHHHHHHHHHHHHHHHHS--

Radius of gyration: 26.3 Å; chains: 1; bounding box: 64×92×66 Å